Protein AF-A0A0F2QBC0-F1 (afdb_monomer_lite)

Structure (mmCIF, N/CA/C/O backbone):
data_AF-A0A0F2QBC0-F1
#
_entry.id   AF-A0A0F2QBC0-F1
#
loop_
_atom_site.group_PDB
_atom_site.id
_atom_site.type_symbol
_atom_site.label_atom_id
_atom_site.label_alt_id
_atom_site.label_comp_id
_atom_site.label_asym_id
_atom_site.label_entity_id
_atom_site.label_seq_id
_atom_site.pdbx_PDB_ins_code
_atom_site.Cartn_x
_atom_site.Cartn_y
_atom_site.Cartn_z
_atom_site.occupancy
_atom_site.B_iso_or_equiv
_atom_site.auth_seq_id
_atom_site.auth_comp_id
_atom_site.auth_asym_id
_atom_site.auth_atom_id
_atom_site.pdbx_PDB_model_num
ATOM 1 N N . MET A 1 1 ? 1.647 -8.619 -31.539 1.00 71.00 1 MET A N 1
ATOM 2 C CA . MET A 1 1 ? 1.759 -9.146 -30.164 1.00 71.00 1 MET A CA 1
ATOM 3 C C . MET A 1 1 ? 3.068 -8.619 -29.601 1.00 71.00 1 MET A C 1
ATOM 5 O O . MET A 1 1 ? 4.077 -8.776 -30.279 1.00 71.00 1 MET A O 1
ATOM 9 N N . LEU A 1 2 ? 3.045 -7.899 -28.476 1.00 87.12 2 LEU A N 1
ATOM 10 C CA . LEU A 1 2 ? 4.274 -7.426 -27.828 1.00 87.12 2 LEU A CA 1
ATOM 11 C C . LEU A 1 2 ? 4.882 -8.582 -27.025 1.00 87.12 2 LEU A C 1
ATOM 13 O O . LEU A 1 2 ? 4.145 -9.370 -26.436 1.00 87.12 2 LEU A O 1
ATOM 17 N N . ALA A 1 3 ? 6.208 -8.719 -27.043 1.00 90.19 3 ALA A N 1
ATOM 18 C CA . ALA A 1 3 ? 6.901 -9.739 -26.259 1.00 90.19 3 ALA A CA 1
ATOM 19 C C . ALA A 1 3 ? 7.017 -9.291 -24.795 1.00 90.19 3 ALA A C 1
ATOM 21 O O . ALA A 1 3 ? 7.266 -8.115 -24.544 1.00 90.19 3 ALA A O 1
ATOM 22 N N . ALA A 1 4 ? 6.858 -10.215 -23.845 1.00 93.25 4 ALA A N 1
ATOM 23 C CA . ALA A 1 4 ? 7.108 -9.942 -22.433 1.00 93.25 4 ALA A CA 1
ATOM 24 C C . ALA A 1 4 ? 8.596 -10.148 -22.128 1.00 93.25 4 ALA A C 1
ATOM 26 O O . ALA A 1 4 ? 9.112 -11.259 -22.259 1.00 93.25 4 ALA A O 1
ATOM 27 N N . SER A 1 5 ? 9.286 -9.091 -21.708 1.00 95.50 5 SER A N 1
ATOM 28 C CA . SER A 1 5 ? 10.633 -9.210 -21.150 1.00 95.50 5 SER A CA 1
ATOM 29 C C . SER A 1 5 ? 10.622 -9.891 -19.777 1.00 95.50 5 SER A C 1
ATOM 31 O O . SER A 1 5 ? 9.568 -10.055 -19.157 1.00 95.50 5 SER A O 1
ATOM 33 N N . GLN A 1 6 ? 11.798 -10.256 -19.255 1.00 94.06 6 GLN A N 1
ATOM 34 C CA . GLN A 1 6 ? 11.916 -10.869 -17.928 1.00 94.06 6 GLN A CA 1
ATOM 35 C C . GLN A 1 6 ? 11.280 -9.995 -16.838 1.00 94.06 6 GLN A C 1
ATOM 37 O O . GLN A 1 6 ? 10.548 -10.507 -15.989 1.00 94.06 6 GLN A O 1
ATOM 42 N N . THR A 1 7 ? 11.505 -8.679 -16.882 1.00 95.38 7 THR A N 1
ATOM 43 C CA . THR A 1 7 ? 10.911 -7.745 -15.919 1.00 95.38 7 THR A CA 1
ATOM 44 C C . THR A 1 7 ? 9.384 -7.734 -15.994 1.00 95.38 7 THR A C 1
ATOM 46 O O . THR A 1 7 ? 8.734 -7.744 -14.945 1.00 95.38 7 THR A O 1
ATOM 49 N N . ILE A 1 8 ? 8.815 -7.783 -17.205 1.00 96.25 8 ILE A N 1
ATOM 50 C CA . ILE A 1 8 ? 7.362 -7.838 -17.430 1.00 96.25 8 ILE A CA 1
ATOM 51 C C . ILE A 1 8 ? 6.768 -9.155 -16.927 1.00 96.25 8 ILE A C 1
ATOM 53 O O . ILE A 1 8 ? 5.766 -9.135 -16.217 1.00 96.25 8 ILE A O 1
ATOM 57 N N . VAL A 1 9 ? 7.401 -10.295 -17.224 1.00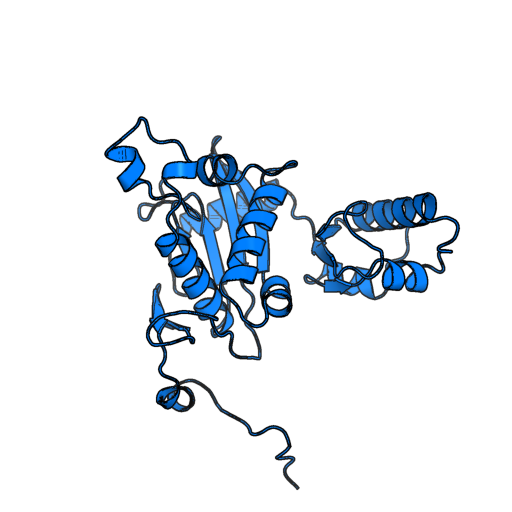 94.94 9 VAL A N 1
ATOM 58 C CA . VAL A 1 9 ? 6.931 -11.615 -16.765 1.00 94.94 9 VAL A CA 1
ATOM 59 C C . VAL A 1 9 ? 6.814 -11.661 -15.240 1.00 94.94 9 VAL A C 1
ATOM 61 O O . VAL A 1 9 ? 5.816 -12.148 -14.711 1.00 94.94 9 VAL A O 1
ATOM 64 N N . VAL A 1 10 ? 7.798 -11.113 -14.519 1.00 92.06 10 VAL A N 1
ATOM 65 C CA . VAL A 1 10 ? 7.729 -11.040 -13.052 1.00 92.06 10 VAL A CA 1
ATOM 66 C C . VAL A 1 10 ? 6.594 -10.108 -12.610 1.00 92.06 10 VAL A C 1
ATOM 68 O O . VAL A 1 10 ? 5.794 -10.512 -11.765 1.00 92.06 10 VAL A O 1
ATOM 71 N N . ALA A 1 11 ? 6.483 -8.917 -13.211 1.00 91.75 11 ALA A N 1
ATOM 72 C CA . ALA A 1 11 ? 5.490 -7.896 -12.859 1.00 91.75 11 ALA A CA 1
ATOM 73 C C . ALA A 1 11 ? 4.026 -8.356 -13.014 1.00 91.75 11 ALA A C 1
ATOM 75 O O . ALA A 1 11 ? 3.160 -7.930 -12.251 1.00 91.75 11 ALA A O 1
ATOM 76 N N . ILE A 1 12 ? 3.751 -9.265 -13.957 1.00 90.25 12 ILE A N 1
ATOM 77 C CA . ILE A 1 12 ? 2.417 -9.864 -14.159 1.00 90.25 12 ILE A CA 1
ATOM 78 C C . ILE A 1 12 ? 1.978 -10.704 -12.949 1.00 90.25 12 ILE A C 1
ATOM 80 O O . ILE A 1 12 ? 0.783 -10.832 -12.674 1.00 90.25 12 ILE A O 1
ATOM 84 N N . THR A 1 13 ? 2.930 -11.292 -12.222 1.00 83.06 13 THR A N 1
ATOM 85 C CA . THR A 1 13 ? 2.639 -12.200 -11.098 1.00 83.06 13 THR A CA 1
ATOM 86 C C . THR A 1 13 ? 2.758 -11.535 -9.735 1.00 83.06 13 THR A C 1
ATOM 88 O O . THR A 1 13 ? 2.071 -11.934 -8.799 1.00 83.06 13 THR A O 1
ATOM 91 N N . ARG A 1 14 ? 3.626 -10.530 -9.606 1.00 79.19 14 ARG A N 1
ATOM 92 C CA . ARG A 1 14 ? 3.855 -9.790 -8.364 1.00 79.19 14 ARG A CA 1
ATOM 93 C C . ARG A 1 14 ? 4.493 -8.437 -8.659 1.00 79.19 14 ARG A C 1
ATOM 95 O O . ARG A 1 14 ? 5.184 -8.327 -9.671 1.00 79.19 14 ARG A O 1
ATOM 102 N N . PRO A 1 15 ? 4.364 -7.444 -7.764 1.00 85.06 15 PRO A N 1
ATOM 103 C CA . PRO A 1 15 ? 5.079 -6.187 -7.913 1.00 85.06 15 PRO A CA 1
ATOM 104 C C . PRO A 1 15 ? 6.585 -6.410 -8.115 1.00 85.06 15 PRO A C 1
ATOM 106 O O . PRO A 1 15 ? 7.225 -7.155 -7.366 1.00 85.06 15 PRO A O 1
ATOM 109 N N . ASN A 1 16 ? 7.163 -5.768 -9.126 1.00 88.44 16 ASN A N 1
ATOM 110 C CA . ASN A 1 16 ? 8.579 -5.887 -9.457 1.00 88.44 16 ASN A CA 1
ATOM 111 C C . ASN A 1 16 ? 9.221 -4.509 -9.577 1.00 88.44 16 ASN A C 1
ATOM 113 O O . ASN A 1 16 ? 8.649 -3.613 -10.183 1.00 88.44 16 ASN A O 1
ATOM 117 N N . VAL A 1 17 ? 10.421 -4.339 -9.024 1.00 88.12 17 VAL A N 1
ATOM 118 C CA . VAL A 1 17 ? 11.133 -3.059 -9.109 1.00 88.12 17 VAL A CA 1
ATOM 119 C C . VAL A 1 17 ? 12.164 -3.102 -10.219 1.00 88.12 17 VAL A C 1
ATOM 121 O O . VAL A 1 17 ? 12.987 -4.013 -10.245 1.00 88.12 17 VAL A O 1
ATOM 124 N N . CYS A 1 18 ? 12.167 -2.079 -11.062 1.00 93.06 18 CYS A N 1
ATOM 125 C CA . CYS A 1 18 ? 13.102 -1.911 -12.168 1.00 93.06 18 CYS A CA 1
ATOM 126 C C . CYS A 1 18 ? 13.468 -0.432 -12.367 1.00 93.06 18 CYS A C 1
ATOM 128 O O . CYS A 1 18 ? 13.025 0.443 -11.619 1.00 93.06 18 CYS A O 1
ATOM 130 N N . THR A 1 19 ? 14.275 -0.158 -13.390 1.00 95.31 19 THR A N 1
ATOM 131 C CA . THR A 1 19 ? 14.539 1.190 -13.918 1.00 95.31 19 THR A CA 1
ATOM 132 C C . THR A 1 19 ? 14.128 1.255 -15.392 1.00 95.31 19 THR A C 1
ATOM 134 O O . THR A 1 19 ? 13.949 0.215 -16.037 1.00 95.31 19 THR A O 1
ATOM 137 N N . LEU A 1 20 ? 13.974 2.458 -15.956 1.00 95.19 20 LEU A N 1
ATOM 138 C CA . LEU A 1 20 ? 13.706 2.587 -17.396 1.00 95.19 20 LEU A CA 1
ATOM 139 C C . LEU A 1 20 ? 14.909 2.130 -18.217 1.00 95.19 20 LEU A C 1
ATOM 141 O O . LEU A 1 20 ? 14.721 1.487 -19.243 1.00 95.19 20 LEU A O 1
ATOM 145 N N . THR A 1 21 ? 16.133 2.376 -17.742 1.00 95.69 21 THR A N 1
ATOM 146 C CA . THR A 1 21 ? 17.354 1.881 -18.392 1.00 95.69 21 THR A CA 1
ATOM 147 C C . THR A 1 21 ? 17.366 0.359 -18.504 1.00 95.69 21 THR A C 1
ATOM 149 O O . THR A 1 21 ? 17.693 -0.168 -19.567 1.00 95.69 21 THR A O 1
ATOM 152 N N . GLN A 1 22 ? 16.953 -0.352 -17.450 1.00 96.25 22 GLN A N 1
ATOM 153 C CA . GLN A 1 22 ? 16.830 -1.808 -17.490 1.00 96.25 22 GLN A CA 1
ATOM 154 C C . GLN A 1 22 ? 15.801 -2.254 -18.539 1.00 96.25 22 GLN A C 1
ATOM 156 O O . GLN A 1 22 ? 16.107 -3.105 -19.372 1.00 96.25 22 GLN A O 1
ATOM 161 N N . LEU A 1 23 ? 14.603 -1.660 -18.537 1.00 96.31 23 LEU A N 1
ATOM 162 C CA . LEU A 1 23 ? 13.568 -1.986 -19.522 1.00 96.31 23 LEU A CA 1
ATOM 163 C C . LEU A 1 23 ? 14.034 -1.680 -20.951 1.00 96.31 23 LEU A C 1
ATOM 165 O O . LEU A 1 23 ? 13.834 -2.487 -21.854 1.00 96.31 23 LEU A O 1
ATOM 169 N N . PHE A 1 24 ? 14.702 -0.549 -21.170 1.00 96.19 24 PHE A N 1
ATOM 170 C CA . PHE A 1 24 ? 15.244 -0.198 -22.480 1.00 96.19 24 PHE A CA 1
ATOM 171 C C . PHE A 1 24 ? 16.273 -1.219 -22.956 1.00 96.19 24 PHE A C 1
ATOM 173 O O . PHE A 1 24 ? 16.214 -1.626 -24.113 1.00 96.19 24 PHE A O 1
ATOM 180 N N . ALA A 1 25 ? 17.161 -1.687 -22.076 1.00 95.56 25 ALA A N 1
ATOM 181 C CA . ALA A 1 25 ? 18.121 -2.733 -22.410 1.00 95.56 25 ALA A CA 1
ATOM 182 C C . ALA A 1 25 ? 17.428 -4.058 -22.778 1.00 95.56 25 ALA A C 1
ATOM 184 O O . ALA A 1 25 ? 17.767 -4.660 -23.795 1.00 95.56 25 ALA A O 1
ATOM 185 N N . GLU A 1 26 ? 16.421 -4.479 -22.006 1.00 96.31 26 GLU A N 1
ATOM 186 C CA . GLU A 1 26 ? 15.657 -5.711 -22.260 1.00 96.31 26 GLU A CA 1
ATOM 187 C C . GLU A 1 26 ? 14.907 -5.692 -23.605 1.00 96.31 26 GLU A C 1
ATOM 189 O O . GLU A 1 26 ? 14.730 -6.741 -24.223 1.00 96.31 26 GLU A O 1
ATOM 194 N N . TYR A 1 27 ? 14.498 -4.510 -24.076 1.00 95.69 27 TYR A N 1
ATOM 195 C CA . TYR A 1 27 ? 13.826 -4.316 -25.367 1.00 95.69 27 TYR A CA 1
ATOM 196 C C . TYR A 1 27 ? 14.744 -3.794 -26.484 1.00 95.69 27 TYR A C 1
ATOM 198 O O . TYR A 1 27 ? 14.247 -3.462 -27.561 1.00 95.69 27 TYR A O 1
ATOM 206 N N . ALA A 1 28 ? 16.059 -3.715 -26.253 1.00 94.56 28 ALA A N 1
ATOM 207 C CA . ALA A 1 28 ? 17.040 -3.159 -27.191 1.00 94.56 28 ALA A CA 1
ATOM 208 C C . ALA A 1 28 ? 16.674 -1.749 -27.718 1.00 94.56 28 ALA A C 1
ATOM 210 O O . ALA A 1 28 ? 16.846 -1.438 -28.897 1.00 94.56 28 ALA A O 1
ATOM 211 N N . LEU A 1 29 ? 16.149 -0.888 -26.840 1.00 92.88 29 LEU A N 1
ATOM 212 C CA . LEU A 1 29 ? 15.751 0.484 -27.155 1.00 92.88 29 LEU A CA 1
ATOM 213 C C . LEU A 1 29 ? 16.914 1.456 -26.952 1.00 92.88 29 LEU A C 1
ATOM 215 O O . LEU A 1 29 ? 17.589 1.454 -25.922 1.00 92.88 29 LEU A O 1
ATOM 219 N N . GLU A 1 30 ? 17.119 2.345 -27.919 1.00 85.50 30 GLU A N 1
ATOM 220 C CA . GLU A 1 30 ? 18.191 3.333 -27.857 1.00 85.50 30 GLU A CA 1
ATOM 221 C C . GLU A 1 30 ? 17.789 4.585 -27.063 1.00 85.50 30 GLU A C 1
ATOM 223 O O . GLU A 1 30 ? 16.816 5.268 -27.390 1.00 85.50 30 GLU A O 1
ATOM 228 N N . GLN A 1 31 ? 18.607 4.966 -26.077 1.00 78.19 31 GLN A N 1
ATOM 229 C CA . GLN A 1 31 ? 18.350 6.136 -25.221 1.00 78.19 31 GLN A CA 1
ATOM 230 C C . GLN A 1 31 ? 18.349 7.473 -25.981 1.00 78.19 31 GLN A C 1
ATOM 232 O O . GLN A 1 31 ? 17.716 8.431 -25.541 1.00 78.19 31 GLN A O 1
ATOM 237 N N . LYS A 1 32 ? 18.996 7.543 -27.155 1.00 81.44 32 LYS A N 1
ATOM 238 C CA . LYS A 1 32 ? 18.994 8.743 -28.013 1.00 81.44 32 LYS A CA 1
ATOM 239 C C . LYS A 1 32 ? 17.597 9.099 -28.545 1.00 81.44 32 LYS A C 1
ATOM 241 O O . LYS A 1 32 ? 17.365 10.233 -28.953 1.00 81.44 32 LYS A O 1
ATOM 246 N N . HIS A 1 33 ? 16.662 8.147 -28.516 1.00 88.94 33 HIS A N 1
ATOM 247 C CA . HIS A 1 33 ? 15.264 8.323 -28.904 1.00 88.94 33 HIS A CA 1
ATOM 248 C C . HIS A 1 33 ? 14.338 8.192 -27.693 1.00 88.94 33 HIS A C 1
ATOM 250 O O . HIS A 1 33 ? 13.366 7.437 -27.714 1.00 88.94 33 HIS A O 1
ATOM 256 N N . LEU A 1 34 ? 14.641 8.946 -26.634 1.00 91.00 34 LEU A N 1
ATOM 257 C CA . LEU A 1 34 ? 14.021 8.778 -25.323 1.00 91.00 34 LEU A CA 1
ATOM 258 C C . LEU A 1 34 ? 12.487 8.787 -25.348 1.00 91.00 34 LEU A C 1
ATOM 260 O O . LEU A 1 34 ? 11.859 7.903 -24.777 1.00 91.00 34 LEU A O 1
ATOM 264 N N . ILE A 1 35 ? 11.881 9.743 -26.055 1.00 92.06 35 ILE A N 1
ATOM 265 C CA . ILE A 1 35 ? 10.417 9.859 -26.146 1.00 92.06 35 ILE A CA 1
ATOM 266 C C . ILE A 1 35 ? 9.810 8.601 -26.785 1.00 92.06 35 ILE A C 1
ATOM 268 O O . ILE A 1 35 ? 8.828 8.059 -26.281 1.00 92.06 35 ILE A O 1
ATOM 272 N N . ALA A 1 36 ? 10.416 8.103 -27.866 1.00 93.75 36 ALA A N 1
ATOM 273 C CA . ALA A 1 36 ? 9.942 6.907 -28.556 1.00 93.75 36 ALA A CA 1
ATOM 274 C C . ALA A 1 36 ? 10.145 5.639 -27.711 1.00 93.75 36 ALA A C 1
ATOM 276 O O . ALA A 1 36 ? 9.268 4.776 -27.689 1.00 93.75 36 ALA A O 1
ATOM 277 N N . ALA A 1 37 ? 11.265 5.546 -26.986 1.00 94.50 37 ALA A N 1
ATOM 278 C CA . ALA A 1 37 ? 11.543 4.442 -26.073 1.00 94.50 37 ALA A CA 1
ATOM 279 C C . ALA A 1 37 ? 10.532 4.406 -24.915 1.00 94.50 37 ALA A C 1
ATOM 281 O O . ALA A 1 37 ? 9.905 3.374 -24.680 1.00 94.50 37 ALA A O 1
ATOM 282 N N . CYS A 1 38 ? 10.285 5.546 -24.259 1.00 95.25 38 CYS A N 1
ATOM 283 C CA . CYS A 1 38 ? 9.260 5.680 -23.222 1.00 95.25 38 CYS A CA 1
ATOM 284 C C . CYS A 1 38 ? 7.867 5.301 -23.743 1.00 95.25 38 CYS A C 1
ATOM 286 O O . CYS A 1 38 ? 7.174 4.507 -23.112 1.00 95.25 38 CYS A O 1
ATOM 288 N N . ALA A 1 39 ? 7.471 5.804 -24.917 1.00 94.75 39 ALA A N 1
ATOM 289 C CA . ALA A 1 39 ? 6.180 5.477 -25.523 1.00 94.75 39 ALA A CA 1
ATOM 290 C C . ALA A 1 39 ? 6.057 3.988 -25.893 1.00 94.75 39 ALA A C 1
ATOM 292 O O . ALA A 1 39 ? 4.971 3.412 -25.827 1.00 94.75 39 ALA A O 1
ATOM 293 N N . TYR A 1 40 ? 7.155 3.337 -26.287 1.00 95.88 40 TYR A N 1
ATOM 294 C CA . TYR A 1 40 ? 7.168 1.893 -26.506 1.00 95.88 40 TYR A CA 1
ATOM 295 C C . TYR A 1 40 ? 6.944 1.131 -25.198 1.00 95.88 40 TYR A C 1
ATOM 297 O O . TYR A 1 40 ? 6.065 0.272 -25.159 1.00 95.88 40 TYR A O 1
ATOM 305 N N . ILE A 1 41 ? 7.679 1.466 -24.131 1.00 96.69 41 ILE A N 1
ATOM 306 C CA . ILE A 1 41 ? 7.492 0.826 -22.822 1.00 96.69 41 ILE A CA 1
ATOM 307 C C . ILE A 1 41 ? 6.070 1.050 -22.310 1.00 96.69 41 ILE A C 1
ATOM 309 O O . ILE A 1 41 ? 5.449 0.088 -21.878 1.00 96.69 41 ILE A O 1
ATOM 313 N N . GLN A 1 42 ? 5.508 2.254 -22.443 1.00 96.00 42 GLN A N 1
ATOM 314 C CA . GLN A 1 42 ? 4.122 2.513 -22.047 1.00 96.00 42 GLN A CA 1
ATOM 315 C C . GLN A 1 42 ? 3.142 1.563 -22.752 1.00 96.00 42 GLN A C 1
ATOM 317 O O . GLN A 1 42 ? 2.336 0.915 -22.095 1.00 96.00 42 GLN A O 1
ATOM 322 N N . ARG A 1 43 ? 3.282 1.373 -24.073 1.00 96.25 43 ARG A N 1
ATOM 323 C CA . ARG A 1 43 ? 2.454 0.409 -24.823 1.00 96.25 43 ARG A CA 1
ATOM 324 C C . ARG A 1 43 ? 2.644 -1.036 -24.364 1.00 96.25 43 ARG A C 1
ATOM 326 O O . ARG A 1 43 ? 1.690 -1.804 -24.409 1.00 96.25 43 ARG A O 1
ATOM 333 N N . VAL A 1 44 ? 3.859 -1.422 -23.971 1.00 96.81 44 VAL A N 1
ATOM 334 C CA . VAL A 1 44 ? 4.123 -2.746 -23.387 1.00 96.81 44 VAL A CA 1
ATOM 335 C C . VAL A 1 44 ? 3.382 -2.892 -22.064 1.00 96.81 44 VAL A C 1
ATOM 337 O O . VAL A 1 44 ? 2.691 -3.887 -21.882 1.00 96.81 44 VAL A O 1
ATOM 340 N N . LEU A 1 45 ? 3.494 -1.911 -21.167 1.00 95.50 45 LEU A N 1
ATOM 341 C CA . LEU A 1 45 ? 2.807 -1.937 -19.878 1.00 95.50 45 LEU A CA 1
ATOM 342 C C . LEU A 1 45 ? 1.290 -2.035 -20.060 1.00 95.50 45 LEU A C 1
ATOM 344 O O . LEU A 1 45 ? 0.669 -2.915 -19.473 1.00 95.50 45 LEU A O 1
ATOM 348 N N . ASP A 1 46 ? 0.717 -1.224 -20.952 1.00 93.44 46 ASP A N 1
ATOM 349 C CA . ASP A 1 46 ? -0.716 -1.258 -21.249 1.00 93.44 46 ASP A CA 1
ATOM 350 C C . ASP A 1 46 ? -1.160 -2.595 -21.852 1.00 93.44 46 ASP A C 1
ATOM 352 O O . ASP A 1 46 ? -2.233 -3.090 -21.527 1.00 93.44 46 ASP A O 1
ATOM 356 N N . TYR A 1 47 ? -0.333 -3.214 -22.699 1.00 94.38 47 TYR A N 1
ATOM 357 C CA . TYR A 1 47 ? -0.638 -4.519 -23.292 1.00 94.38 47 TYR A CA 1
ATOM 358 C C . TYR A 1 47 ? -0.669 -5.661 -22.266 1.00 94.38 47 TYR A C 1
ATOM 360 O O . TYR A 1 47 ? -1.364 -6.652 -22.481 1.00 94.38 47 TYR A O 1
ATOM 368 N N . PHE A 1 48 ? 0.090 -5.538 -21.175 1.00 94.25 48 PHE A N 1
ATOM 369 C CA . PHE A 1 48 ? 0.176 -6.543 -20.112 1.00 94.25 48 PHE A CA 1
ATOM 370 C C . PHE A 1 48 ? -0.597 -6.157 -18.843 1.00 94.25 48 PHE A C 1
ATOM 372 O O . PHE A 1 48 ? -0.412 -6.807 -17.813 1.00 94.25 48 PHE A O 1
ATOM 379 N N . ASP A 1 49 ? -1.448 -5.127 -18.913 1.00 93.06 49 ASP A N 1
ATOM 380 C CA . ASP A 1 49 ? -2.199 -4.586 -17.776 1.00 93.06 49 ASP A CA 1
ATOM 381 C C . ASP A 1 49 ? -1.287 -4.289 -16.577 1.00 93.06 49 ASP A C 1
ATOM 383 O O . ASP A 1 49 ? -1.527 -4.745 -15.460 1.00 93.06 49 ASP A O 1
ATOM 387 N N . LEU A 1 50 ? -0.192 -3.568 -16.813 1.00 92.94 50 LEU A N 1
ATOM 388 C CA . LEU A 1 50 ? 0.751 -3.160 -15.777 1.00 92.94 50 LEU A CA 1
ATOM 389 C C . LEU A 1 50 ? 0.707 -1.648 -15.568 1.00 92.94 50 LEU A C 1
ATOM 391 O O . LEU A 1 50 ? 0.735 -0.871 -16.520 1.00 92.94 50 LEU A O 1
ATOM 395 N N . ASP A 1 51 ? 0.737 -1.245 -14.306 1.00 90.38 51 ASP A N 1
ATOM 396 C CA . ASP A 1 51 ? 0.998 0.125 -13.888 1.00 90.38 51 ASP A CA 1
ATOM 397 C C . ASP A 1 51 ? 2.462 0.271 -13.474 1.00 90.38 51 ASP A C 1
ATOM 399 O O . ASP A 1 51 ? 3.115 -0.695 -13.069 1.00 90.38 51 ASP A O 1
ATOM 403 N N . CYS A 1 52 ? 2.982 1.492 -13.579 1.00 88.69 52 CYS A N 1
ATOM 404 C CA . CYS A 1 52 ? 4.349 1.845 -13.223 1.00 88.69 52 CYS A CA 1
ATOM 405 C C . CYS A 1 52 ? 4.328 3.014 -12.241 1.00 88.69 52 CYS A C 1
ATOM 407 O O . CYS A 1 52 ? 3.833 4.081 -12.587 1.00 88.69 52 CYS A O 1
ATOM 409 N N . ASP A 1 53 ? 4.904 2.832 -11.052 1.00 83.69 53 ASP A N 1
ATOM 410 C CA . ASP A 1 53 ? 5.054 3.892 -10.048 1.00 83.69 53 ASP A CA 1
ATOM 411 C C . ASP A 1 53 ? 6.541 4.169 -9.737 1.00 83.69 53 ASP A C 1
ATOM 413 O O . ASP A 1 53 ? 7.236 3.254 -9.294 1.00 83.69 53 ASP A O 1
ATOM 417 N N . PRO A 1 54 ? 7.057 5.402 -9.901 1.00 80.62 54 PRO A N 1
ATOM 418 C CA . PRO A 1 54 ? 6.369 6.544 -10.504 1.00 80.62 54 PRO A CA 1
ATOM 419 C C . PRO A 1 54 ? 6.038 6.309 -11.994 1.00 80.62 54 PRO A C 1
ATOM 421 O O . PRO A 1 54 ? 6.733 5.517 -12.651 1.00 80.62 54 PRO A O 1
ATOM 424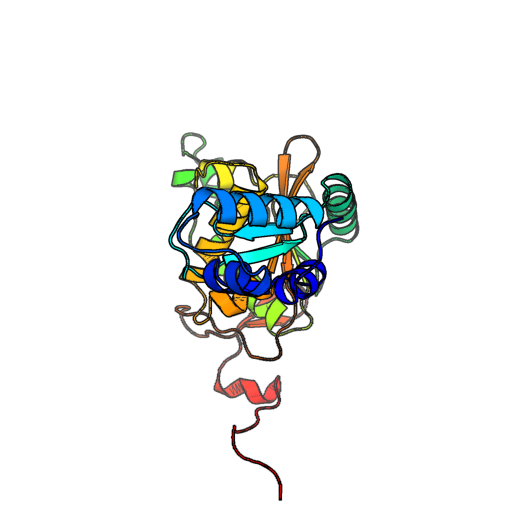 N N . PRO A 1 55 ? 5.018 6.998 -12.547 1.00 86.69 55 PRO A N 1
ATOM 425 C CA . PRO A 1 55 ? 4.624 6.884 -13.951 1.00 86.69 55 PRO A CA 1
ATOM 426 C C . PRO A 1 55 ? 5.747 7.224 -14.926 1.00 86.69 55 PRO A C 1
ATOM 428 O O . PRO A 1 55 ? 6.635 8.034 -14.636 1.00 86.69 55 PRO A O 1
ATOM 431 N N . ILE A 1 56 ? 5.698 6.633 -16.122 1.00 89.12 56 ILE A N 1
ATOM 432 C CA . ILE A 1 56 ? 6.623 6.990 -17.200 1.00 89.12 56 ILE A CA 1
ATOM 433 C C . ILE A 1 56 ? 6.425 8.470 -17.542 1.00 89.12 56 ILE A C 1
ATOM 435 O O . ILE A 1 56 ? 5.326 8.894 -17.884 1.00 89.12 56 ILE A O 1
ATOM 439 N N . GLY A 1 57 ? 7.505 9.249 -17.462 1.00 85.56 57 GLY A N 1
ATOM 440 C CA . GLY A 1 57 ? 7.483 10.699 -17.675 1.00 85.56 57 GLY A CA 1
ATOM 441 C C . GLY A 1 57 ? 7.693 11.523 -16.404 1.00 85.56 57 GLY A C 1
ATOM 442 O O . GLY A 1 57 ? 8.008 12.703 -16.518 1.00 85.56 57 GLY A O 1
ATOM 443 N N . ASP A 1 58 ? 7.599 10.906 -15.225 1.00 84.12 58 ASP A N 1
ATOM 444 C CA . ASP A 1 58 ? 8.031 11.508 -13.961 1.00 84.12 58 ASP A CA 1
ATOM 445 C C . ASP A 1 58 ? 9.364 10.900 -13.505 1.00 84.12 58 ASP A C 1
ATOM 447 O O . ASP A 1 58 ? 9.536 9.681 -13.571 1.00 84.12 58 ASP A O 1
ATOM 451 N N . GLY A 1 59 ? 10.308 11.729 -13.061 1.00 86.44 59 GLY A N 1
ATOM 452 C CA . GLY A 1 59 ? 11.656 11.315 -12.655 1.00 86.44 59 GLY A CA 1
ATOM 453 C C . GLY A 1 59 ? 12.627 10.967 -13.799 1.00 86.44 59 GLY A C 1
ATOM 454 O O . GLY A 1 59 ? 12.354 11.149 -14.986 1.00 86.44 59 GLY A O 1
ATOM 455 N N . GLY A 1 60 ? 13.808 10.476 -13.425 1.00 90.88 60 GLY A N 1
ATOM 456 C CA . GLY A 1 60 ? 14.891 10.044 -14.307 1.00 90.88 60 GLY A CA 1
ATOM 457 C C . GLY A 1 60 ? 14.798 8.583 -14.772 1.00 90.88 60 GLY A C 1
ATOM 458 O O . GLY A 1 60 ? 13.876 7.834 -14.434 1.00 90.88 60 GLY A O 1
ATOM 459 N N . LEU A 1 61 ? 15.787 8.162 -15.571 1.00 92.50 61 LEU A N 1
ATOM 460 C CA . LEU A 1 61 ? 15.847 6.805 -16.141 1.00 92.50 61 LEU A CA 1
ATOM 461 C C . LEU A 1 61 ? 16.287 5.739 -15.142 1.00 92.50 61 LEU A C 1
ATOM 463 O O . LEU A 1 61 ? 15.830 4.602 -15.234 1.00 92.50 61 LEU A O 1
ATOM 467 N N . GLU A 1 62 ? 17.149 6.122 -14.203 1.00 93.38 62 GLU A N 1
ATOM 468 C CA . GLU A 1 62 ? 17.664 5.257 -13.136 1.00 93.38 62 GLU A CA 1
ATOM 469 C C . GLU A 1 62 ? 16.773 5.259 -11.890 1.00 93.38 62 GLU A C 1
ATOM 471 O O . GLU A 1 62 ? 17.021 4.509 -10.944 1.00 93.38 62 GLU A O 1
ATOM 476 N N . ASP A 1 63 ? 15.727 6.088 -11.881 1.00 86.94 63 ASP A N 1
ATOM 477 C CA . ASP A 1 63 ? 14.797 6.130 -10.765 1.00 86.94 63 ASP A CA 1
ATOM 478 C C . ASP A 1 63 ? 14.100 4.780 -10.630 1.00 86.94 63 ASP A C 1
ATOM 480 O O . ASP A 1 63 ? 13.652 4.160 -11.602 1.00 86.94 63 ASP A O 1
ATOM 484 N N . ARG A 1 64 ? 14.029 4.316 -9.383 1.00 86.69 64 ARG A N 1
ATOM 485 C CA . ARG A 1 64 ? 13.422 3.032 -9.052 1.00 86.69 64 ARG A CA 1
ATOM 486 C C . ARG A 1 64 ? 11.922 3.129 -9.280 1.00 86.69 64 ARG A C 1
ATOM 488 O O . ARG A 1 64 ? 11.258 3.953 -8.655 1.00 86.69 64 ARG A O 1
ATOM 495 N N . ARG A 1 65 ? 11.405 2.238 -10.120 1.00 88.88 65 ARG A N 1
ATOM 496 C CA . ARG A 1 65 ? 9.986 2.116 -10.445 1.00 88.88 65 ARG A CA 1
ATOM 497 C C . ARG A 1 65 ? 9.467 0.756 -10.037 1.00 88.88 65 ARG A C 1
ATOM 499 O O . ARG A 1 65 ? 10.189 -0.228 -10.155 1.00 88.88 65 ARG A O 1
ATOM 506 N N . VAL A 1 66 ? 8.239 0.701 -9.553 1.00 88.00 66 VAL A N 1
ATOM 507 C CA . VAL A 1 66 ? 7.519 -0.525 -9.227 1.00 88.00 66 VAL A CA 1
ATOM 508 C C . VAL A 1 66 ? 6.520 -0.763 -10.347 1.00 88.00 66 VAL A C 1
ATOM 510 O O . VAL A 1 66 ? 5.617 0.043 -10.552 1.00 88.00 66 VAL A O 1
ATOM 513 N N . LEU A 1 67 ? 6.687 -1.866 -11.067 1.00 91.69 67 LEU A N 1
ATOM 514 C CA . LEU A 1 67 ? 5.671 -2.383 -11.967 1.00 91.69 67 LEU A CA 1
ATOM 515 C C . LEU A 1 67 ? 4.738 -3.294 -11.184 1.00 91.69 67 LEU A C 1
ATOM 517 O O . LEU A 1 67 ? 5.209 -4.220 -10.520 1.00 91.69 67 LEU A O 1
ATOM 521 N N . LYS A 1 68 ? 3.434 -3.059 -11.273 1.00 89.06 68 LYS A N 1
ATOM 522 C CA . LYS A 1 68 ? 2.414 -3.906 -10.646 1.00 89.06 68 LYS A CA 1
ATOM 523 C C . LYS A 1 68 ? 1.280 -4.170 -11.619 1.00 89.06 68 LYS A C 1
ATOM 525 O O . LYS A 1 68 ? 1.001 -3.347 -12.481 1.00 89.06 68 LYS A O 1
ATOM 530 N N . ARG A 1 69 ? 0.620 -5.314 -11.475 1.00 89.56 69 ARG A N 1
ATOM 531 C CA . ARG A 1 69 ? -0.563 -5.624 -12.272 1.00 89.56 69 ARG A CA 1
ATOM 532 C C . ARG A 1 69 ? -1.714 -4.695 -11.900 1.00 89.56 69 ARG A C 1
ATOM 534 O O . ARG A 1 69 ? -2.071 -4.608 -10.727 1.00 89.56 69 ARG A O 1
ATOM 541 N N . ARG A 1 70 ? -2.282 -4.049 -12.912 1.00 88.44 70 ARG A N 1
ATOM 542 C CA . ARG A 1 70 ? -3.504 -3.259 -12.841 1.00 88.44 70 ARG A CA 1
ATOM 543 C C . ARG A 1 70 ? -4.670 -4.197 -12.556 1.00 88.44 70 ARG A C 1
ATOM 545 O O . ARG A 1 7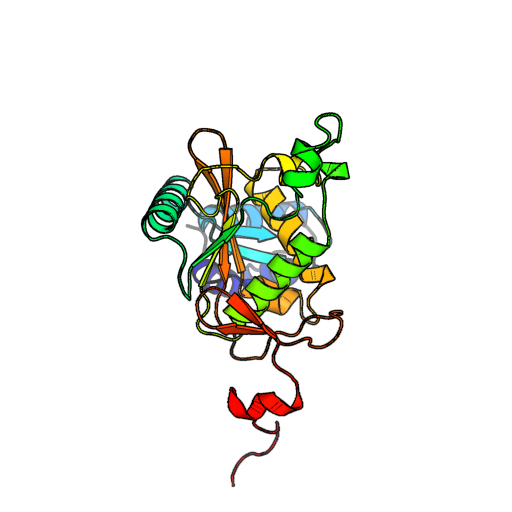0 ? -4.898 -5.160 -13.292 1.00 88.44 70 ARG A O 1
ATOM 552 N N . SER A 1 71 ? -5.405 -3.931 -11.485 1.00 86.75 71 SER A N 1
ATOM 553 C CA . SER A 1 71 ? -6.613 -4.689 -11.160 1.00 86.75 71 SER A CA 1
ATOM 554 C C . SER A 1 71 ? -7.815 -4.124 -11.915 1.00 86.75 71 SER A C 1
ATOM 556 O O . SER A 1 71 ? -7.964 -2.905 -12.042 1.00 86.75 71 SER A O 1
ATOM 558 N N . ARG A 1 72 ? -8.704 -4.996 -12.405 1.00 88.44 72 ARG A N 1
ATOM 559 C CA . ARG A 1 72 ? -9.961 -4.549 -13.021 1.00 88.44 72 ARG A CA 1
ATOM 560 C C . ARG A 1 72 ? -10.936 -4.110 -11.928 1.00 88.44 72 ARG A C 1
ATOM 562 O O . ARG A 1 72 ? -11.048 -4.768 -10.898 1.00 88.44 72 ARG A O 1
ATOM 569 N N . GLN A 1 73 ? -11.645 -3.003 -12.141 1.00 90.81 73 GLN A N 1
ATOM 570 C CA . GLN A 1 73 ? -12.510 -2.406 -11.113 1.00 90.81 73 GLN A CA 1
ATOM 571 C C . GLN A 1 73 ? -13.621 -3.354 -10.626 1.00 90.81 73 GLN A C 1
ATOM 573 O O . GLN A 1 73 ? -13.912 -3.378 -9.435 1.00 90.81 73 GLN A O 1
ATOM 578 N N . ASP A 1 74 ? -14.177 -4.196 -11.501 1.00 91.88 74 ASP A N 1
ATOM 579 C CA . ASP A 1 74 ? -15.172 -5.219 -11.149 1.00 91.88 74 ASP A CA 1
ATOM 580 C C . ASP A 1 74 ? -14.607 -6.310 -10.220 1.00 91.88 74 ASP A C 1
ATOM 582 O O . ASP A 1 74 ? -15.294 -6.785 -9.310 1.00 91.88 74 ASP A O 1
ATOM 586 N N . GLU A 1 75 ? -13.338 -6.686 -10.406 1.00 92.62 75 GLU A N 1
ATOM 587 C CA . GLU A 1 75 ? -12.643 -7.635 -9.529 1.00 92.62 75 GLU A CA 1
ATOM 588 C C . GLU A 1 75 ? -12.379 -7.025 -8.150 1.00 92.62 75 GLU A C 1
ATOM 590 O O . GLU A 1 75 ? -12.606 -7.683 -7.130 1.00 92.62 75 GLU A O 1
ATOM 595 N N . VAL A 1 76 ? -11.937 -5.762 -8.110 1.00 94.56 76 VAL A N 1
ATOM 596 C CA . VAL A 1 76 ? -11.695 -5.041 -6.851 1.00 94.56 76 VAL A CA 1
ATOM 597 C C . VAL A 1 76 ? -13.008 -4.838 -6.094 1.00 94.56 76 VAL A C 1
ATOM 599 O O . VAL A 1 76 ? -13.045 -5.081 -4.890 1.00 94.56 76 VAL A O 1
ATOM 602 N N . GLU A 1 77 ? -14.102 -4.485 -6.780 1.00 96.56 77 GLU A N 1
ATOM 603 C CA . GLU A 1 77 ? -15.430 -4.357 -6.167 1.00 96.56 77 GLU A CA 1
ATOM 604 C C . GLU A 1 77 ? -15.896 -5.684 -5.560 1.00 96.56 77 GLU A C 1
ATOM 606 O O . GLU A 1 77 ? -16.264 -5.746 -4.384 1.00 96.56 77 GLU A O 1
ATOM 611 N N . THR A 1 78 ? -15.836 -6.764 -6.345 1.00 96.88 78 THR A N 1
ATOM 612 C CA . THR A 1 78 ? -16.229 -8.109 -5.900 1.00 96.88 78 THR A CA 1
ATOM 613 C C . THR A 1 78 ? -15.438 -8.518 -4.661 1.00 96.88 78 THR A C 1
ATOM 615 O O . THR A 1 78 ? -16.001 -9.031 -3.689 1.00 96.88 78 THR A O 1
ATOM 618 N N . ARG A 1 79 ? -14.131 -8.240 -4.659 1.00 96.12 79 ARG A N 1
ATOM 619 C CA . ARG A 1 79 ? -13.259 -8.507 -3.518 1.00 96.12 79 ARG A CA 1
ATOM 620 C C . ARG A 1 79 ? -13.613 -7.655 -2.303 1.00 96.12 79 ARG A C 1
ATOM 622 O O . ARG A 1 79 ? -13.698 -8.203 -1.208 1.00 96.12 79 ARG A O 1
ATOM 629 N N . ALA A 1 80 ? -13.827 -6.352 -2.471 1.00 97.25 80 ALA A N 1
ATOM 630 C CA . ALA A 1 80 ? -14.209 -5.459 -1.379 1.00 97.25 80 ALA A CA 1
ATOM 631 C C . ALA A 1 80 ? -15.510 -5.928 -0.710 1.00 97.25 80 ALA A C 1
ATOM 633 O O . ALA A 1 80 ? -15.549 -6.079 0.510 1.00 97.25 80 ALA A O 1
ATOM 634 N N . ARG A 1 81 ? -16.536 -6.282 -1.498 1.00 97.50 81 ARG A N 1
ATOM 635 C CA . ARG A 1 81 ? -17.793 -6.845 -0.974 1.00 97.50 81 ARG A CA 1
ATOM 636 C C . ARG A 1 81 ? -17.571 -8.151 -0.207 1.00 97.50 81 ARG A C 1
ATOM 638 O O . ARG A 1 81 ? -18.144 -8.334 0.865 1.00 97.50 81 ARG A O 1
ATOM 645 N N . ALA A 1 82 ? -16.724 -9.042 -0.723 1.00 97.31 82 ALA A N 1
ATOM 646 C CA . ALA A 1 82 ? -16.395 -10.297 -0.049 1.00 97.31 82 ALA A CA 1
ATOM 647 C C . ALA A 1 82 ? -15.670 -10.070 1.291 1.00 97.31 82 ALA A C 1
ATOM 649 O O . ALA A 1 82 ? -15.991 -10.736 2.275 1.00 97.31 82 ALA A O 1
ATOM 650 N N . LEU A 1 83 ? -14.736 -9.113 1.347 1.00 97.06 83 LEU A N 1
ATOM 651 C CA . LEU A 1 83 ? -14.048 -8.728 2.583 1.00 97.06 83 LEU A CA 1
ATOM 652 C C . LEU A 1 83 ? -15.042 -8.184 3.615 1.00 97.06 83 LEU A C 1
ATOM 654 O O . LEU A 1 83 ? -15.061 -8.679 4.738 1.00 97.06 83 LEU A O 1
ATOM 658 N N . ILE A 1 84 ? -15.910 -7.243 3.222 1.00 97.19 84 ILE A N 1
ATOM 659 C CA . ILE A 1 84 ? -16.953 -6.662 4.090 1.00 97.19 84 ILE A CA 1
ATOM 660 C C . ILE A 1 84 ? -17.862 -7.756 4.664 1.00 97.19 84 ILE A C 1
ATOM 662 O O . ILE A 1 84 ? -18.136 -7.779 5.865 1.00 97.19 84 ILE A O 1
ATOM 666 N N . ALA A 1 85 ? -18.299 -8.702 3.828 1.00 96.38 85 ALA A N 1
ATOM 667 C CA . ALA A 1 85 ? -19.138 -9.815 4.264 1.00 96.38 85 ALA A CA 1
ATOM 668 C C . ALA A 1 85 ? -18.422 -10.732 5.272 1.00 96.38 85 ALA A C 1
ATOM 670 O O . ALA A 1 85 ? -19.028 -11.138 6.270 1.00 96.38 85 ALA A O 1
ATOM 671 N N . ALA A 1 86 ? -17.137 -11.026 5.040 1.00 95.50 86 ALA A N 1
ATOM 672 C CA . ALA A 1 86 ? -16.318 -11.845 5.933 1.00 95.50 86 ALA A CA 1
ATOM 673 C C . ALA A 1 86 ? -16.085 -11.171 7.298 1.00 95.50 86 ALA A C 1
ATOM 675 O O . ALA A 1 86 ? -16.154 -11.840 8.329 1.00 95.50 86 ALA A O 1
ATOM 676 N N . GLY A 1 87 ? -15.885 -9.851 7.308 1.00 94.94 87 GLY A N 1
ATOM 677 C CA . GLY A 1 87 ? -15.556 -9.081 8.505 1.00 94.94 87 GLY A CA 1
ATOM 678 C C . GLY A 1 87 ? -14.089 -9.206 8.928 1.00 94.94 87 GLY A C 1
ATOM 679 O O . GLY A 1 87 ? -13.288 -9.895 8.290 1.00 94.94 87 GLY A O 1
ATOM 680 N N . GLU A 1 88 ? -13.739 -8.526 10.020 1.00 94.19 88 GLU A N 1
ATOM 681 C CA . GLU A 1 88 ? -12.384 -8.562 10.568 1.00 94.19 88 GLU A CA 1
ATOM 682 C C . GLU A 1 88 ? -11.986 -9.964 11.040 1.00 94.19 88 GLU A C 1
ATOM 684 O O . GLU A 1 88 ? -12.781 -10.736 11.582 1.00 94.19 88 GLU A O 1
ATOM 689 N N . SER A 1 89 ? -10.718 -10.299 10.832 1.00 93.94 89 SER A N 1
ATOM 690 C CA . SER A 1 89 ? -10.136 -11.577 11.229 1.00 93.94 89 SER A CA 1
ATOM 691 C C . SER A 1 89 ? -8.628 -11.436 11.410 1.00 93.94 89 SER A C 1
ATOM 693 O O . SER A 1 89 ? -8.057 -10.367 11.219 1.00 93.94 89 SER A O 1
ATOM 695 N N . TYR A 1 90 ? -7.938 -12.536 11.708 1.00 93.62 90 TYR A N 1
ATOM 696 C CA . TYR A 1 90 ? -6.474 -12.538 11.767 1.00 93.62 90 TYR A CA 1
ATOM 697 C C . TYR A 1 90 ? -5.801 -12.024 10.476 1.00 93.62 90 TYR A C 1
ATOM 699 O O . TYR A 1 90 ? -4.691 -11.500 10.529 1.00 93.62 90 TYR A O 1
ATOM 707 N N . LYS A 1 91 ? -6.473 -12.157 9.321 1.00 95.31 91 LYS A N 1
ATOM 708 C CA . LYS A 1 91 ? -5.964 -11.739 8.004 1.00 95.31 91 LYS A CA 1
ATOM 709 C C . LYS A 1 91 ? -6.696 -10.537 7.406 1.00 95.31 91 LYS A C 1
ATOM 711 O O . LYS A 1 91 ? -6.338 -10.132 6.304 1.00 95.31 91 LYS A O 1
ATOM 716 N N . ILE A 1 92 ? -7.725 -10.007 8.066 1.00 95.69 92 ILE A N 1
ATOM 717 C CA . ILE A 1 92 ? -8.559 -8.919 7.537 1.00 95.69 92 ILE A CA 1
ATOM 718 C C . ILE A 1 92 ? -8.676 -7.834 8.601 1.00 95.69 92 ILE A C 1
ATOM 720 O O . ILE A 1 92 ? -9.178 -8.099 9.688 1.00 95.69 92 ILE A O 1
ATOM 724 N N . GLU A 1 93 ? -8.247 -6.628 8.254 1.00 96.50 93 GLU A N 1
ATOM 725 C CA . GLU A 1 93 ? -8.312 -5.440 9.102 1.00 96.50 93 GLU A CA 1
ATOM 726 C C . GLU A 1 93 ? -9.206 -4.386 8.464 1.00 96.50 93 GLU A C 1
ATOM 728 O O . GLU A 1 93 ? -8.995 -4.054 7.293 1.00 96.50 93 GLU A O 1
ATOM 733 N N . PHE A 1 94 ? -10.142 -3.813 9.218 1.00 96.75 94 PHE A N 1
ATOM 734 C CA . PHE A 1 94 ? -10.921 -2.669 8.761 1.00 96.75 94 PHE A CA 1
ATOM 735 C C . PHE A 1 94 ? -10.403 -1.370 9.370 1.00 96.75 94 PHE A C 1
ATOM 737 O O . PHE A 1 94 ? -9.922 -1.291 10.508 1.00 96.75 94 PHE A O 1
ATOM 744 N N . LYS A 1 95 ? -10.448 -0.319 8.555 1.00 96.19 95 LYS A N 1
ATOM 745 C CA . LYS A 1 95 ? -10.148 1.050 8.959 1.00 96.19 95 LYS A CA 1
ATOM 746 C C . LYS A 1 95 ? -11.123 1.981 8.258 1.00 96.19 95 LYS A C 1
ATOM 748 O O . LYS A 1 95 ? -11.276 1.932 7.041 1.00 96.19 95 LYS A O 1
ATOM 753 N N . SER A 1 96 ? -11.733 2.889 9.008 1.00 95.62 96 SER A N 1
ATOM 754 C CA . SER A 1 96 ? -12.639 3.881 8.426 1.00 95.62 96 SER A CA 1
ATOM 755 C C . SER A 1 96 ? -11.912 4.819 7.464 1.00 95.62 96 SER A C 1
ATOM 757 O O . SER A 1 96 ? -12.444 5.149 6.414 1.00 95.62 96 SER A O 1
ATOM 759 N N . THR A 1 97 ? -10.682 5.206 7.800 1.00 96.44 97 THR A N 1
ATOM 760 C CA . THR A 1 97 ? -9.836 6.139 7.045 1.00 96.44 97 THR A CA 1
ATOM 761 C C . THR A 1 97 ? -8.368 5.713 7.144 1.00 96.44 97 THR A C 1
ATOM 763 O O . THR A 1 97 ? -7.991 4.920 8.014 1.00 96.44 97 THR A O 1
ATOM 766 N N . ILE A 1 98 ? -7.510 6.231 6.263 1.00 96.81 98 ILE A N 1
ATOM 767 C CA . ILE A 1 98 ? -6.056 5.997 6.324 1.00 96.81 98 ILE A CA 1
ATOM 768 C C . ILE A 1 98 ? -5.416 6.914 7.377 1.00 96.81 98 ILE A C 1
ATOM 770 O O . ILE A 1 98 ? -4.509 6.508 8.111 1.00 96.81 98 ILE A O 1
ATOM 774 N N . SER A 1 99 ? -5.864 8.168 7.445 1.00 96.38 99 SER A N 1
ATOM 775 C CA . SER A 1 99 ? -5.224 9.217 8.241 1.00 96.38 99 SER A CA 1
ATOM 776 C C . SER A 1 99 ? -6.178 10.229 8.878 1.00 96.38 99 SER A C 1
ATOM 778 O O . SER A 1 99 ? -5.735 11.002 9.727 1.00 96.38 99 SER A O 1
ATOM 780 N N . ILE A 1 100 ? -7.460 10.238 8.511 1.00 96.75 100 ILE A N 1
ATOM 781 C CA . ILE A 1 100 ? -8.421 11.246 8.976 1.00 96.75 100 ILE A CA 1
ATOM 782 C C . ILE A 1 100 ? -9.025 10.864 10.327 1.00 96.75 100 ILE A C 1
ATOM 784 O O . ILE A 1 100 ? -9.696 9.843 10.472 1.00 96.75 100 ILE A O 1
ATOM 788 N N . ASN A 1 101 ? -8.848 11.729 11.322 1.00 95.31 101 ASN A N 1
ATOM 789 C CA . ASN A 1 101 ? -9.518 11.615 12.609 1.00 95.31 101 ASN A CA 1
ATOM 790 C C . ASN A 1 101 ? -10.969 12.103 12.500 1.00 95.31 101 ASN A C 1
ATOM 792 O O . ASN A 1 101 ? -11.272 13.288 12.660 1.00 95.31 101 ASN A O 1
ATOM 796 N N . THR A 1 102 ? -11.867 11.154 12.248 1.00 91.38 102 THR A N 1
ATOM 797 C CA . THR A 1 102 ? -13.305 11.388 12.055 1.00 91.38 102 THR A CA 1
ATOM 798 C C . THR A 1 102 ? -13.980 12.003 13.287 1.00 91.38 102 THR A C 1
ATOM 800 O O . THR A 1 102 ? -14.869 12.839 13.155 1.00 91.38 102 THR A O 1
ATOM 803 N N . GLN A 1 103 ? -13.508 11.688 14.498 1.00 90.88 103 GLN A N 1
ATOM 804 C CA . GLN A 1 103 ? -14.025 12.275 15.742 1.00 90.88 103 GLN A CA 1
ATOM 805 C C . GLN A 1 103 ? -13.702 13.769 15.844 1.00 90.88 103 GLN A C 1
ATOM 807 O O . GLN A 1 103 ? -14.542 14.573 16.248 1.00 90.88 103 GLN A O 1
ATOM 812 N N . LYS A 1 104 ? -12.495 14.172 15.427 1.00 91.56 104 LYS A N 1
ATOM 813 C CA . LYS A 1 104 ? -12.103 15.587 15.385 1.00 91.56 104 LYS A CA 1
ATOM 814 C C . LYS A 1 104 ? -13.008 16.383 14.439 1.00 91.56 104 LYS A C 1
ATOM 816 O O . LYS A 1 104 ? -13.423 17.489 14.784 1.00 91.56 104 LYS A O 1
ATOM 821 N N . LYS A 1 105 ? -13.347 15.796 13.288 1.00 84.50 105 LYS A N 1
ATOM 822 C CA . LYS A 1 105 ? -14.286 16.362 12.313 1.00 84.50 105 LYS A CA 1
ATOM 823 C C . LYS A 1 105 ? -15.703 16.468 12.882 1.00 84.50 105 LYS A C 1
ATOM 825 O O . LYS A 1 105 ? -16.322 17.519 12.759 1.00 84.50 105 LYS A O 1
ATOM 830 N N . LEU A 1 106 ? -16.184 15.421 13.557 1.00 88.56 106 LEU A N 1
ATOM 831 C CA . LEU A 1 106 ? -17.509 15.400 14.182 1.00 88.56 106 LEU A CA 1
ATOM 832 C C . LEU A 1 106 ? -17.666 16.510 15.235 1.00 88.56 106 LEU A C 1
ATOM 834 O O . LEU A 1 106 ? -18.697 17.177 15.286 1.00 88.56 106 LEU A O 1
ATOM 838 N N . HIS A 1 107 ? -16.632 16.747 16.048 1.00 92.50 107 HIS A N 1
ATOM 839 C CA . HIS A 1 107 ? -16.641 17.801 17.065 1.00 92.50 107 HIS A CA 1
ATOM 840 C C . HIS A 1 107 ? -16.489 19.217 16.502 1.00 92.50 107 HIS A C 1
ATOM 842 O O . HIS A 1 107 ? -16.951 20.172 17.128 1.00 92.50 107 HIS A O 1
ATOM 848 N N . ASN A 1 108 ? -15.839 19.376 15.349 1.00 91.62 108 ASN A N 1
ATOM 849 C CA . ASN A 1 108 ? -15.710 20.666 14.687 1.00 91.62 108 ASN A CA 1
ATOM 850 C C . ASN A 1 108 ? -15.872 20.522 13.161 1.00 91.62 108 ASN A C 1
ATOM 852 O O . ASN A 1 108 ? -14.873 20.416 12.441 1.00 91.62 108 ASN A O 1
ATOM 856 N N . PRO A 1 109 ? -17.119 20.592 12.653 1.00 89.62 109 PRO A N 1
ATOM 857 C CA . PRO A 1 109 ? -17.414 20.404 11.231 1.00 89.62 109 PRO A CA 1
ATOM 858 C C . PRO A 1 109 ? -16.781 21.444 10.297 1.00 89.62 109 PRO A C 1
ATOM 860 O O . PRO A 1 109 ? -16.750 21.234 9.088 1.00 89.62 109 PRO A O 1
ATOM 863 N N . THR A 1 110 ? -16.271 22.560 10.835 1.00 93.94 110 THR A N 1
ATOM 864 C CA . THR A 1 110 ? -15.599 23.609 10.046 1.00 93.94 110 THR A CA 1
ATOM 865 C C . THR A 1 110 ? -14.160 23.261 9.660 1.00 93.94 110 THR A C 1
ATOM 867 O O . THR A 1 110 ? -13.582 23.929 8.806 1.00 93.94 110 THR A O 1
ATOM 870 N N . LEU A 1 111 ? -13.578 22.222 10.270 1.00 93.69 111 LEU A N 1
ATOM 871 C CA . LEU A 1 111 ? -12.230 21.757 9.948 1.00 93.69 111 LEU A CA 1
ATOM 872 C C . LEU A 1 111 ? -12.168 21.171 8.536 1.00 93.69 111 LEU A C 1
ATOM 874 O O . LEU A 1 111 ? -13.056 20.426 8.116 1.00 93.69 111 LEU A O 1
ATOM 878 N N . THR A 1 112 ? -11.088 21.456 7.813 1.00 94.38 112 THR A N 1
ATOM 879 C CA . THR A 1 112 ? -10.819 20.815 6.520 1.00 94.38 112 THR A CA 1
ATOM 880 C C . THR A 1 112 ? -10.357 19.370 6.722 1.00 94.38 112 THR A C 1
ATOM 882 O O . THR A 1 112 ? -9.926 18.996 7.814 1.00 94.38 112 THR A O 1
ATOM 885 N N . ALA A 1 113 ? -10.393 18.546 5.670 1.00 93.38 113 ALA A N 1
ATOM 886 C CA . ALA A 1 113 ? -9.826 17.197 5.731 1.00 93.38 113 ALA A CA 1
ATOM 887 C C . ALA A 1 113 ? -8.347 17.224 6.171 1.00 93.38 113 ALA A C 1
ATOM 889 O O . ALA A 1 113 ? -7.918 16.443 7.020 1.00 93.38 113 ALA A O 1
ATOM 890 N N . ARG A 1 114 ? -7.584 18.216 5.692 1.00 94.00 114 ARG A N 1
ATOM 891 C CA . ARG A 1 114 ? -6.178 18.418 6.065 1.00 94.00 114 ARG A CA 1
ATOM 892 C C . ARG A 1 114 ? -5.985 18.704 7.557 1.00 94.00 114 ARG A C 1
ATOM 894 O O . ARG A 1 114 ? -5.033 18.201 8.147 1.00 94.00 114 ARG A O 1
ATOM 901 N N . ASP A 1 115 ? -6.883 19.467 8.178 1.00 95.31 115 ASP A N 1
ATOM 902 C CA . ASP A 1 115 ? -6.830 19.742 9.622 1.00 95.31 115 ASP A CA 1
ATOM 903 C C . ASP A 1 115 ? -7.134 18.496 10.466 1.00 95.31 115 ASP A C 1
ATOM 905 O O . ASP A 1 115 ? -6.757 18.426 11.643 1.00 95.31 115 ASP A O 1
ATOM 909 N N . CYS A 1 116 ? -7.823 17.518 9.881 1.00 96.25 116 CYS A N 1
ATOM 910 C CA . CYS A 1 116 ? -8.200 16.264 10.521 1.00 96.25 116 CYS A CA 1
ATOM 911 C C . CYS A 1 116 ? -7.166 15.146 10.344 1.00 96.25 116 CYS A C 1
ATOM 913 O O . CYS A 1 116 ? -7.335 14.091 10.952 1.00 96.25 116 CYS A O 1
ATOM 915 N N . VAL A 1 117 ? -6.084 15.366 9.589 1.00 96.38 117 VAL A N 1
ATOM 916 C CA . VAL A 1 117 ? -4.979 14.404 9.478 1.00 96.38 117 VAL A CA 1
ATOM 917 C C . VAL A 1 117 ? -4.362 14.149 10.854 1.00 96.38 117 VAL A C 1
ATOM 919 O O . VAL A 1 117 ? -3.908 15.070 11.538 1.00 96.38 117 VAL A O 1
ATOM 922 N N . ASP A 1 118 ? -4.306 12.879 11.244 1.00 95.56 118 ASP A N 1
ATOM 923 C CA . ASP A 1 118 ? -3.761 12.419 12.515 1.00 95.56 118 ASP A CA 1
ATOM 924 C C . ASP A 1 118 ? -2.634 11.408 12.290 1.00 95.56 118 ASP A C 1
ATOM 926 O O . ASP A 1 118 ? -2.818 10.273 11.844 1.00 95.56 118 ASP A O 1
ATOM 930 N N . GLU A 1 119 ? -1.425 11.824 12.655 1.00 93.06 119 GLU A N 1
ATOM 931 C CA . GLU A 1 119 ? -0.223 11.006 12.537 1.00 93.06 119 GLU A CA 1
ATOM 932 C C . GLU A 1 119 ? -0.290 9.735 13.405 1.00 93.06 119 GLU A C 1
ATOM 934 O O . GLU A 1 119 ? 0.368 8.741 13.103 1.00 93.06 119 GLU A O 1
ATOM 939 N N . ARG A 1 120 ? -1.115 9.713 14.460 1.00 93.56 120 ARG A N 1
ATOM 940 C CA . ARG A 1 120 ? -1.331 8.502 15.263 1.00 93.56 120 ARG A CA 1
ATOM 941 C C . ARG A 1 120 ? -2.102 7.441 14.483 1.00 93.56 120 ARG A C 1
ATOM 943 O O . ARG A 1 120 ? -1.819 6.260 14.666 1.00 93.56 120 ARG A O 1
ATOM 950 N N . LEU A 1 121 ? -3.043 7.833 13.619 1.00 95.25 121 LEU A N 1
ATOM 951 C CA . LEU A 1 121 ? -3.765 6.897 12.748 1.00 95.25 121 LEU A CA 1
ATOM 952 C C . LEU A 1 121 ? -2.834 6.316 11.686 1.00 95.25 121 LEU A C 1
ATOM 954 O O . LEU A 1 121 ? -2.768 5.098 11.533 1.00 95.25 121 LEU A O 1
ATOM 958 N N . ARG A 1 122 ? -2.011 7.159 11.056 1.00 95.81 122 ARG A N 1
ATOM 959 C CA . ARG A 1 122 ? -0.996 6.701 10.094 1.00 95.81 122 ARG A CA 1
ATOM 960 C C . ARG A 1 122 ? 0.003 5.733 10.730 1.00 95.81 122 ARG A C 1
ATOM 962 O O . ARG A 1 122 ? 0.352 4.719 10.130 1.00 95.81 122 ARG A O 1
ATOM 969 N N . LEU A 1 123 ? 0.415 5.996 11.972 1.00 94.50 123 LEU A N 1
ATOM 970 C CA . LEU A 1 123 ? 1.262 5.073 12.722 1.00 94.50 123 LEU A CA 1
ATOM 971 C C . LEU A 1 123 ? 0.546 3.745 13.012 1.00 94.50 123 LEU A C 1
ATOM 973 O O . LEU A 1 123 ? 1.177 2.697 12.907 1.00 94.50 123 LEU A O 1
ATOM 977 N N . LYS A 1 124 ? -0.751 3.753 13.357 1.00 94.38 124 LYS A N 1
ATOM 978 C CA . LYS A 1 124 ? -1.528 2.508 13.516 1.00 94.38 124 LYS A CA 1
ATOM 979 C C . LYS A 1 124 ? -1.532 1.700 12.219 1.00 94.38 124 LYS A C 1
ATOM 981 O O . LYS A 1 124 ? -1.213 0.521 12.259 1.00 94.38 124 LYS A O 1
ATOM 986 N N . VAL A 1 125 ? -1.776 2.337 11.076 1.00 96.50 125 VAL A N 1
ATOM 987 C CA . VAL A 1 125 ? -1.711 1.672 9.764 1.00 96.50 125 VAL A CA 1
ATOM 988 C C . VAL A 1 125 ? -0.326 1.070 9.503 1.00 96.50 125 VAL A C 1
ATOM 990 O O . VAL A 1 125 ? -0.227 -0.080 9.084 1.00 96.50 125 VAL A O 1
ATOM 993 N N . ALA A 1 126 ? 0.755 1.794 9.808 1.00 95.75 126 ALA A N 1
ATOM 994 C CA . ALA A 1 126 ? 2.111 1.260 9.669 1.00 95.75 126 ALA A CA 1
ATOM 995 C C . ALA A 1 126 ? 2.358 0.024 10.555 1.00 95.75 126 ALA A C 1
ATOM 997 O O . ALA A 1 126 ? 3.011 -0.922 10.115 1.00 95.75 126 ALA A O 1
ATOM 998 N N . LYS A 1 127 ? 1.820 0.011 11.783 1.00 95.38 127 LYS A N 1
ATOM 999 C CA . LYS A 1 127 ? 1.886 -1.149 12.686 1.00 95.38 127 LYS A CA 1
ATOM 1000 C C . LYS A 1 127 ? 1.125 -2.346 12.127 1.00 95.38 127 LYS A C 1
ATOM 1002 O O . LYS A 1 127 ? 1.658 -3.449 12.173 1.00 95.38 127 LYS A O 1
ATOM 1007 N N . GLU A 1 128 ? -0.059 -2.125 11.559 1.00 96.44 128 GLU A N 1
ATOM 1008 C CA . GLU A 1 128 ? -0.845 -3.194 10.936 1.00 96.44 128 GLU A CA 1
ATOM 1009 C C . GLU A 1 128 ? -0.131 -3.799 9.726 1.00 96.44 128 GLU A C 1
ATOM 1011 O O . GLU A 1 128 ? -0.017 -5.020 9.628 1.00 96.44 128 GLU A O 1
ATOM 1016 N N . ILE A 1 129 ? 0.441 -2.961 8.854 1.00 96.75 129 ILE A N 1
ATOM 1017 C CA . ILE A 1 129 ? 1.263 -3.434 7.733 1.00 96.75 129 ILE A CA 1
ATOM 1018 C C . ILE A 1 129 ? 2.441 -4.264 8.261 1.00 96.75 129 ILE A C 1
ATOM 1020 O O . ILE A 1 129 ? 2.640 -5.388 7.811 1.00 96.75 129 ILE A O 1
ATOM 1024 N N . ALA A 1 130 ? 3.199 -3.757 9.240 1.00 95.56 130 ALA A N 1
ATOM 1025 C CA . ALA A 1 130 ? 4.340 -4.484 9.798 1.00 95.56 130 ALA A CA 1
ATOM 1026 C C . ALA A 1 130 ? 3.926 -5.835 10.411 1.00 95.56 130 ALA A C 1
ATOM 1028 O O . ALA A 1 130 ? 4.569 -6.847 10.139 1.00 95.56 130 ALA A O 1
ATOM 1029 N N . ALA A 1 131 ? 2.838 -5.863 11.183 1.00 95.38 131 ALA A N 1
ATOM 1030 C CA . ALA A 1 131 ? 2.320 -7.071 11.815 1.00 95.38 131 ALA A CA 1
ATOM 1031 C C . ALA A 1 131 ? 1.877 -8.127 10.795 1.00 95.38 131 ALA A C 1
ATOM 1033 O O . ALA A 1 131 ? 2.197 -9.300 10.970 1.00 95.38 131 ALA A O 1
ATOM 1034 N N . LEU A 1 132 ? 1.182 -7.719 9.728 1.00 96.44 132 LEU A N 1
ATOM 1035 C CA . LEU A 1 132 ? 0.769 -8.618 8.647 1.00 96.44 132 LEU A CA 1
ATOM 1036 C C . LEU A 1 132 ? 1.978 -9.176 7.887 1.00 96.44 132 LEU A C 1
ATOM 1038 O O . LEU A 1 132 ? 2.033 -10.373 7.625 1.00 96.44 132 LEU A O 1
ATOM 1042 N N . MET A 1 133 ? 2.971 -8.339 7.577 1.00 95.38 133 MET A N 1
ATOM 1043 C CA . MET A 1 133 ? 4.195 -8.778 6.893 1.00 95.38 133 MET A CA 1
ATOM 1044 C C . MET A 1 133 ? 5.024 -9.772 7.704 1.00 95.38 133 MET A C 1
ATOM 1046 O O . MET A 1 133 ? 5.650 -10.652 7.121 1.00 95.38 133 MET A O 1
ATOM 1050 N N . ASN A 1 134 ? 5.056 -9.594 9.026 1.00 94.38 134 ASN A N 1
ATOM 1051 C CA . ASN A 1 134 ? 5.772 -10.463 9.960 1.00 94.38 134 ASN A CA 1
ATOM 1052 C C . ASN A 1 134 ? 4.987 -11.741 10.309 1.00 94.38 134 ASN A C 1
ATOM 1054 O O . ASN A 1 134 ? 5.490 -12.575 11.059 1.00 94.38 134 ASN A O 1
ATOM 1058 N N . ALA A 1 135 ? 3.762 -11.871 9.799 1.00 92.62 135 ALA A N 1
ATOM 1059 C CA . ALA A 1 135 ? 2.892 -13.032 9.925 1.00 92.62 135 ALA A CA 1
ATOM 1060 C C . ALA A 1 135 ? 2.635 -13.642 8.530 1.00 92.62 135 ALA A C 1
ATOM 1062 O O . ALA A 1 135 ? 3.468 -13.541 7.633 1.00 92.62 135 ALA A O 1
ATOM 1063 N N . ASP A 1 136 ? 1.465 -14.247 8.317 1.00 91.81 136 ASP A N 1
ATOM 1064 C CA . ASP A 1 136 ? 1.086 -14.899 7.053 1.00 91.81 136 ASP A CA 1
ATOM 1065 C C . ASP A 1 136 ? 0.583 -13.928 5.962 1.00 91.81 136 ASP A C 1
ATOM 1067 O O . ASP A 1 136 ? -0.065 -14.351 4.997 1.00 91.81 136 ASP A O 1
ATOM 1071 N N . GLY A 1 137 ? 0.819 -12.623 6.117 1.00 95.25 137 GLY A N 1
ATOM 1072 C CA . GLY A 1 137 ? 0.188 -11.591 5.299 1.00 95.25 137 GLY A CA 1
ATOM 1073 C C . GLY A 1 137 ? -1.296 -11.389 5.626 1.00 95.25 137 GLY A C 1
ATOM 1074 O O . GLY A 1 137 ? -1.833 -11.922 6.598 1.00 95.25 137 GLY A O 1
ATOM 1075 N N . GLY A 1 138 ? -1.979 -10.602 4.797 1.00 96.62 138 GLY A N 1
ATOM 1076 C CA . GLY A 1 138 ? -3.411 -10.339 4.930 1.00 96.62 138 GLY A CA 1
ATOM 1077 C C . GLY A 1 138 ? -3.880 -9.164 4.083 1.00 96.62 138 GLY A C 1
ATOM 1078 O O . GLY A 1 138 ? -3.291 -8.840 3.054 1.00 96.62 138 GLY A O 1
ATOM 1079 N N . THR A 1 139 ? -4.986 -8.544 4.474 1.00 97.44 139 THR A N 1
ATOM 1080 C CA . THR A 1 139 ? -5.582 -7.411 3.768 1.00 97.44 139 THR A CA 1
ATOM 1081 C C . THR A 1 139 ? -6.066 -6.365 4.761 1.00 97.44 139 THR A C 1
ATOM 1083 O O . THR A 1 139 ? -6.718 -6.697 5.748 1.00 97.44 139 THR A O 1
ATOM 1086 N N . ILE A 1 140 ? -5.768 -5.101 4.472 1.00 97.81 140 ILE A N 1
ATOM 1087 C CA . ILE A 1 140 ? -6.363 -3.951 5.151 1.00 97.81 140 ILE A CA 1
ATOM 1088 C C . ILE A 1 140 ? -7.367 -3.325 4.185 1.00 97.81 140 ILE A C 1
ATOM 1090 O O . ILE A 1 140 ? -7.009 -2.995 3.052 1.00 97.81 140 ILE A O 1
ATOM 1094 N N . LEU A 1 141 ? -8.616 -3.193 4.620 1.00 98.06 141 LEU A N 1
ATOM 1095 C CA . LEU A 1 141 ? -9.671 -2.514 3.880 1.00 98.06 141 LEU A CA 1
ATOM 1096 C C . LEU A 1 141 ? -9.946 -1.159 4.533 1.00 98.06 141 LEU A C 1
ATOM 1098 O O . LEU A 1 141 ? -10.386 -1.088 5.681 1.00 98.06 141 LEU A O 1
ATOM 1102 N N . PHE A 1 142 ? -9.680 -0.094 3.785 1.00 98.38 142 PHE A N 1
ATOM 1103 C CA . PHE A 1 142 ? -9.965 1.273 4.195 1.00 98.38 142 PHE A CA 1
ATOM 1104 C C . PHE A 1 142 ? -11.304 1.756 3.642 1.00 98.38 142 PHE A C 1
ATOM 1106 O O . PHE A 1 142 ? -11.721 1.344 2.557 1.00 98.38 142 PHE A O 1
ATOM 1113 N N . GLY A 1 143 ? -11.937 2.675 4.368 1.00 97.19 143 GLY A N 1
ATOM 1114 C CA . GLY A 1 143 ? -13.247 3.220 4.030 1.00 97.19 143 GLY A CA 1
ATOM 1115 C C . GLY A 1 143 ? -14.406 2.455 4.667 1.00 97.19 143 GLY A C 1
ATOM 1116 O O . GLY A 1 143 ? -15.548 2.694 4.288 1.00 97.19 143 GLY A O 1
ATOM 1117 N N . VAL A 1 144 ? -14.135 1.554 5.619 1.00 96.69 144 VA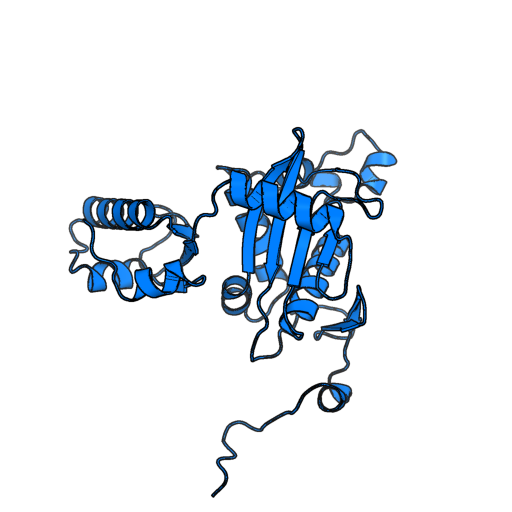L A N 1
ATOM 1118 C CA . VAL A 1 144 ? -15.144 0.717 6.291 1.00 96.69 144 VAL A CA 1
ATOM 1119 C C . VAL A 1 144 ? -14.995 0.848 7.805 1.00 96.69 144 VAL A C 1
ATOM 1121 O O . VAL A 1 144 ? -13.886 0.755 8.331 1.00 96.69 144 VAL A O 1
ATOM 1124 N N . GLN A 1 145 ? -16.097 1.111 8.502 1.00 91.75 145 GLN A N 1
ATOM 1125 C CA . GLN A 1 145 ? -16.141 1.214 9.962 1.00 91.75 145 GLN A CA 1
ATOM 1126 C C . GLN A 1 145 ? -16.230 -0.168 10.631 1.00 91.75 145 GLN A C 1
ATOM 1128 O O . GLN A 1 145 ? -16.455 -1.185 9.976 1.00 91.75 145 GLN A O 1
ATOM 1133 N N . ASP A 1 146 ? -16.056 -0.205 11.954 1.00 82.31 146 ASP A N 1
ATOM 1134 C CA . ASP A 1 146 ? -16.050 -1.446 12.745 1.00 82.31 146 ASP A CA 1
ATOM 1135 C C . ASP A 1 146 ? -17.395 -2.209 12.667 1.00 82.31 146 ASP A C 1
ATOM 1137 O O . ASP A 1 146 ? -17.438 -3.432 12.792 1.00 82.31 146 ASP A O 1
ATOM 1141 N N . ASP A 1 147 ? -18.500 -1.503 12.414 1.00 86.94 147 ASP A N 1
ATOM 1142 C CA . ASP A 1 147 ? -19.848 -2.051 12.201 1.00 86.94 147 ASP A CA 1
ATOM 1143 C C . ASP A 1 147 ? -20.130 -2.461 10.744 1.00 86.94 147 ASP A C 1
ATOM 1145 O O . ASP A 1 147 ? -21.229 -2.923 10.437 1.00 86.94 147 ASP A O 1
ATOM 1149 N N . ARG A 1 148 ? -19.110 -2.394 9.875 1.00 90.19 148 ARG A N 1
ATOM 1150 C CA . ARG A 1 148 ? -19.152 -2.677 8.430 1.00 90.19 148 ARG A CA 1
ATOM 1151 C C . ARG A 1 148 ? -19.851 -1.606 7.592 1.00 90.19 148 ARG A C 1
ATOM 1153 O O . ARG A 1 148 ? -20.038 -1.825 6.394 1.00 90.19 148 ARG A O 1
ATOM 1160 N N . GLU A 1 149 ? -20.178 -0.457 8.176 1.00 92.88 149 GLU A N 1
ATOM 1161 C CA . GLU A 1 149 ? -20.722 0.674 7.433 1.00 92.88 149 GLU A CA 1
ATOM 1162 C C . GLU A 1 149 ? -19.651 1.327 6.551 1.00 92.88 149 GLU A C 1
ATOM 1164 O O . GLU A 1 149 ? -18.470 1.430 6.908 1.00 92.88 149 GLU A O 1
ATOM 1169 N N . LEU A 1 150 ? -20.072 1.777 5.368 1.00 95.88 150 LEU A N 1
ATOM 1170 C CA . LEU A 1 150 ? -19.196 2.452 4.418 1.00 95.88 150 LEU A CA 1
ATOM 1171 C C . LEU A 1 150 ? -18.988 3.911 4.849 1.00 95.88 150 LEU A C 1
ATOM 1173 O O . LEU A 1 150 ? -19.938 4.684 4.935 1.00 95.88 150 LEU A O 1
ATOM 1177 N N . TYR A 1 151 ? -17.734 4.296 5.090 1.00 94.75 151 TYR A N 1
ATOM 1178 C CA . TYR A 1 151 ? -17.338 5.680 5.382 1.00 94.75 151 TYR A CA 1
ATOM 1179 C C . TYR A 1 151 ? -16.635 6.339 4.189 1.00 94.75 151 TYR A C 1
ATOM 1181 O O . TYR A 1 151 ? -16.984 7.447 3.796 1.00 94.75 151 TYR A O 1
ATOM 1189 N N . GLY A 1 152 ? -15.678 5.631 3.584 1.00 95.50 152 GLY A N 1
ATOM 1190 C CA . GLY A 1 152 ? -14.900 6.098 2.436 1.00 95.50 152 GLY A CA 1
ATOM 1191 C C . GLY A 1 152 ? -13.583 6.824 2.759 1.00 95.50 152 GLY A C 1
ATOM 1192 O O . GLY A 1 152 ? -13.358 7.328 3.854 1.00 95.50 152 GLY A O 1
ATOM 1193 N N . CYS A 1 153 ? -12.697 6.885 1.767 1.00 97.00 153 CYS A N 1
ATOM 1194 C CA . CYS A 1 153 ? -11.385 7.541 1.814 1.00 97.00 153 CYS A CA 1
ATOM 1195 C C . CYS A 1 153 ? -11.360 8.894 1.082 1.00 97.00 153 CYS A C 1
ATOM 1197 O O . CYS A 1 153 ? -10.285 9.444 0.850 1.00 97.00 153 CYS A O 1
ATOM 1199 N N . ASP A 1 154 ? -12.515 9.448 0.706 1.00 96.00 154 ASP A N 1
ATOM 1200 C CA . ASP A 1 154 ? -12.584 10.713 -0.036 1.00 96.00 154 ASP A CA 1
ATOM 1201 C C . ASP A 1 154 ? -11.884 11.859 0.726 1.00 96.00 154 ASP A C 1
ATOM 1203 O O . ASP A 1 154 ? -11.078 12.584 0.145 1.00 96.00 154 ASP A O 1
ATOM 1207 N N . GLU A 1 155 ? -12.063 11.952 2.050 1.00 95.25 155 GLU A N 1
ATOM 1208 C CA . GLU A 1 155 ? -11.355 12.944 2.876 1.00 95.25 155 GLU A CA 1
ATOM 1209 C C . GLU A 1 155 ? -9.833 12.698 2.936 1.00 95.25 155 GLU A C 1
ATOM 1211 O O . GLU A 1 155 ? -9.056 13.653 2.980 1.00 95.25 155 GLU A O 1
ATOM 1216 N N . ASP A 1 156 ? -9.370 11.442 2.909 1.00 96.44 156 ASP A N 1
ATOM 1217 C CA . ASP A 1 156 ? -7.931 11.146 2.831 1.00 96.44 156 ASP A CA 1
ATOM 1218 C C . ASP A 1 156 ? -7.340 11.698 1.522 1.00 96.44 156 ASP A C 1
ATOM 1220 O O . ASP A 1 156 ? -6.261 12.298 1.518 1.00 96.44 156 ASP A O 1
ATOM 1224 N N . PHE A 1 157 ? -8.070 11.553 0.415 1.00 95.62 157 PHE A N 1
ATOM 1225 C CA . PHE A 1 157 ? -7.675 12.055 -0.900 1.00 95.62 157 PHE A CA 1
ATOM 1226 C C . PHE A 1 157 ? -7.748 13.582 -1.006 1.00 95.62 157 PHE A C 1
ATOM 1228 O O . PHE A 1 157 ? -6.919 14.191 -1.682 1.00 95.62 157 PHE A O 1
ATOM 1235 N N . GLU A 1 158 ? -8.700 14.216 -0.321 1.00 94.38 158 GLU A N 1
ATOM 1236 C CA . GLU A 1 158 ? -8.782 15.676 -0.209 1.00 94.38 158 GLU A CA 1
ATOM 1237 C C . GLU A 1 158 ? -7.650 16.264 0.641 1.00 94.38 158 GLU A C 1
ATOM 1239 O O . GLU A 1 158 ? -7.120 17.331 0.323 1.00 94.38 158 GLU A O 1
ATOM 1244 N N . ALA A 1 159 ? -7.265 15.588 1.728 1.00 92.62 159 ALA A N 1
ATOM 1245 C CA . ALA A 1 159 ? -6.201 16.042 2.621 1.00 92.62 159 ALA A CA 1
ATOM 1246 C C . ALA A 1 159 ? -4.809 15.974 1.974 1.00 92.62 159 ALA A C 1
ATOM 1248 O O . ALA A 1 159 ? -3.942 16.803 2.280 1.00 92.62 159 ALA A O 1
ATOM 1249 N N . PHE A 1 160 ? -4.609 15.011 1.071 1.00 87.38 160 PHE A N 1
ATOM 1250 C CA . PHE A 1 160 ? -3.377 14.796 0.315 1.00 87.38 160 PHE A CA 1
ATOM 1251 C C . PHE A 1 160 ? -3.664 14.837 -1.188 1.00 87.38 160 PHE A C 1
ATOM 1253 O O . PHE A 1 160 ? -3.601 13.803 -1.856 1.00 87.38 160 PHE A O 1
ATOM 1260 N N . PRO A 1 161 ? -3.981 16.022 -1.738 1.00 76.19 161 PRO A N 1
ATOM 1261 C CA . PRO A 1 161 ? -4.380 16.131 -3.126 1.00 76.19 161 PRO A CA 1
ATOM 1262 C C . PRO A 1 161 ? -3.215 15.727 -4.031 1.00 76.19 161 PRO A C 1
ATOM 1264 O O . PRO A 1 161 ? -2.195 16.416 -4.112 1.00 76.19 161 PRO A O 1
ATOM 1267 N N . ALA A 1 162 ? -3.400 14.607 -4.720 1.00 76.12 162 ALA A N 1
ATOM 1268 C CA . ALA A 1 162 ? -2.572 14.163 -5.826 1.00 76.12 162 ALA A CA 1
ATOM 1269 C C . ALA A 1 162 ? -3.370 14.251 -7.126 1.00 76.12 162 ALA A C 1
ATOM 1271 O O . ALA A 1 162 ? -4.596 14.102 -7.133 1.00 76.12 162 ALA A O 1
ATOM 1272 N N . GLY A 1 163 ? -2.673 14.495 -8.235 1.00 78.44 163 GLY A N 1
ATOM 1273 C CA . GLY A 1 163 ? -3.269 14.315 -9.555 1.00 78.44 163 GLY A CA 1
ATOM 1274 C C . GLY A 1 163 ? -3.523 12.833 -9.837 1.00 78.44 163 GLY A C 1
ATOM 1275 O O . GLY A 1 163 ? -2.862 11.971 -9.266 1.00 78.44 163 GLY A O 1
ATOM 1276 N N . GLY A 1 164 ? -4.453 12.549 -10.747 1.00 84.50 164 GLY A N 1
ATOM 1277 C CA . GLY A 1 164 ? -4.743 11.186 -11.191 1.00 84.50 164 GLY A CA 1
ATOM 1278 C C . GLY A 1 164 ? -5.998 10.576 -10.569 1.00 84.50 164 GLY A C 1
ATOM 1279 O O . GLY A 1 164 ? -6.865 11.271 -10.029 1.00 84.50 164 GLY A O 1
ATOM 1280 N N . SER A 1 165 ? -6.106 9.262 -10.729 1.00 88.25 165 SER A N 1
ATOM 1281 C CA . SER A 1 165 ? -7.206 8.436 -10.237 1.00 88.25 165 SER A CA 1
ATOM 1282 C C . SER A 1 165 ? -7.172 8.283 -8.712 1.00 88.25 165 SER A C 1
ATOM 1284 O O . SER A 1 165 ? -6.179 8.591 -8.055 1.00 88.25 165 SER A O 1
ATOM 1286 N N . ASP A 1 166 ? -8.251 7.759 -8.130 1.00 91.06 166 ASP A N 1
ATOM 1287 C CA . ASP A 1 166 ? -8.283 7.422 -6.700 1.00 91.06 166 ASP A CA 1
ATOM 1288 C C . ASP A 1 166 ? -7.229 6.354 -6.338 1.00 91.06 166 ASP A C 1
ATOM 1290 O O . ASP A 1 166 ? -6.692 6.366 -5.230 1.00 91.06 166 ASP A O 1
ATOM 1294 N N . SER A 1 167 ? -6.840 5.505 -7.299 1.00 88.38 167 SER A N 1
ATOM 1295 C CA . SER A 1 167 ? -5.758 4.533 -7.116 1.00 88.38 167 SER A CA 1
ATOM 1296 C C . SER A 1 167 ? -4.401 5.220 -7.001 1.00 88.38 167 SER A C 1
ATOM 1298 O O . SER A 1 167 ? -3.637 4.887 -6.101 1.00 88.38 167 SER A O 1
ATOM 1300 N N . ASP A 1 168 ? -4.130 6.217 -7.850 1.00 86.50 168 ASP A N 1
ATOM 1301 C CA . ASP A 1 168 ? -2.873 6.979 -7.814 1.00 86.50 168 ASP A CA 1
ATOM 1302 C C . ASP A 1 168 ? -2.729 7.740 -6.487 1.00 86.50 168 ASP A C 1
ATOM 1304 O O . ASP A 1 168 ? -1.662 7.757 -5.867 1.00 86.50 168 ASP A O 1
ATOM 1308 N N . LYS A 1 169 ? -3.833 8.327 -6.003 1.00 92.44 169 LYS A N 1
ATOM 1309 C CA . LYS A 1 169 ? -3.883 9.009 -4.701 1.00 92.44 169 LYS A CA 1
ATOM 1310 C C . LYS A 1 169 ? -3.633 8.037 -3.547 1.00 92.44 169 LYS A C 1
ATOM 1312 O O . LYS A 1 169 ? -2.841 8.343 -2.654 1.00 92.44 169 LYS A O 1
ATOM 1317 N N . ALA A 1 170 ? -4.275 6.866 -3.567 1.00 93.88 170 ALA A N 1
ATOM 1318 C CA . ALA A 1 170 ? -4.079 5.825 -2.560 1.00 93.88 170 ALA A CA 1
ATOM 1319 C C . ALA A 1 170 ? -2.630 5.312 -2.538 1.00 93.88 170 ALA A C 1
ATOM 1321 O O . ALA A 1 170 ? -2.027 5.227 -1.464 1.00 93.88 170 ALA A O 1
ATOM 1322 N N . ASP A 1 171 ? -2.054 5.037 -3.712 1.00 90.00 171 ASP A N 1
ATOM 1323 C CA . ASP A 1 171 ? -0.654 4.639 -3.868 1.00 90.00 171 ASP A CA 1
ATOM 1324 C C . ASP A 1 171 ? 0.287 5.678 -3.267 1.00 90.00 171 ASP A C 1
ATOM 1326 O O . ASP A 1 171 ? 1.141 5.344 -2.441 1.00 90.00 171 ASP A O 1
ATOM 1330 N N . GLN A 1 172 ? 0.117 6.951 -3.631 1.00 90.56 172 GLN A N 1
ATOM 1331 C CA . GLN A 1 172 ? 0.988 8.008 -3.138 1.00 90.56 172 GLN A CA 1
ATOM 1332 C C . GLN A 1 172 ? 0.867 8.181 -1.619 1.00 90.56 172 GLN A C 1
ATOM 1334 O O . GLN A 1 172 ? 1.884 8.326 -0.933 1.00 90.56 172 GLN A O 1
ATOM 1339 N N . LEU A 1 173 ? -0.350 8.141 -1.073 1.00 94.12 173 LEU A N 1
ATOM 1340 C CA . LEU A 1 173 ? -0.582 8.285 0.362 1.00 94.12 173 LEU A CA 1
ATOM 1341 C C . LEU A 1 173 ? 0.066 7.143 1.160 1.00 94.12 173 LEU A C 1
ATOM 1343 O O . LEU A 1 173 ? 0.758 7.388 2.157 1.00 94.12 173 LEU A O 1
ATOM 1347 N N . LEU A 1 174 ? -0.098 5.899 0.701 1.00 94.94 174 LEU A N 1
ATOM 1348 C CA . LEU A 1 174 ? 0.522 4.733 1.329 1.00 94.94 174 LEU A CA 1
ATOM 1349 C C . LEU A 1 174 ? 2.037 4.705 1.139 1.00 94.94 174 LEU A C 1
ATOM 1351 O O . LEU A 1 174 ? 2.751 4.343 2.072 1.00 94.94 174 LEU A O 1
ATOM 1355 N N . LYS A 1 175 ? 2.556 5.161 -0.001 1.00 91.38 175 LYS A N 1
ATOM 1356 C CA . LYS A 1 175 ? 3.997 5.325 -0.221 1.00 91.38 175 LYS A CA 1
ATOM 1357 C C . LYS A 1 175 ? 4.601 6.321 0.763 1.00 91.38 175 LYS A C 1
ATOM 1359 O O . LYS A 1 175 ? 5.565 5.985 1.444 1.00 91.38 175 LYS A O 1
ATOM 1364 N N . GLN A 1 176 ? 3.980 7.490 0.940 1.00 92.56 176 GLN A N 1
ATOM 1365 C CA . GLN A 1 176 ? 4.414 8.474 1.938 1.00 92.56 176 GLN A CA 1
ATOM 1366 C C . GLN A 1 176 ? 4.390 7.902 3.362 1.00 92.56 176 GLN A C 1
ATOM 1368 O O . GLN A 1 176 ? 5.274 8.196 4.168 1.00 92.56 176 GLN A O 1
ATOM 1373 N N . LEU A 1 177 ? 3.378 7.095 3.692 1.00 94.81 177 LEU A N 1
ATOM 1374 C CA . LEU A 1 177 ? 3.285 6.404 4.977 1.00 94.81 177 LEU A CA 1
ATOM 1375 C C . LEU A 1 177 ? 4.431 5.395 5.145 1.00 94.81 177 LEU A C 1
ATOM 1377 O O . LEU A 1 177 ? 5.127 5.414 6.163 1.00 94.81 177 LEU A O 1
ATOM 1381 N N . VAL A 1 178 ? 4.671 4.551 4.141 1.00 93.75 178 VAL A N 1
ATOM 1382 C CA . VAL A 1 178 ? 5.733 3.539 4.165 1.00 93.75 178 VAL A CA 1
ATOM 1383 C C . VAL A 1 178 ? 7.117 4.188 4.258 1.00 93.75 178 VAL A C 1
ATOM 1385 O O . VAL A 1 178 ? 7.911 3.811 5.121 1.00 93.75 178 VAL A O 1
ATOM 1388 N N . ASP A 1 179 ? 7.392 5.214 3.450 1.00 92.44 179 ASP A N 1
ATOM 1389 C CA . ASP A 1 179 ? 8.651 5.969 3.470 1.00 92.44 179 ASP A CA 1
ATOM 1390 C C . ASP A 1 179 ? 8.922 6.589 4.839 1.00 92.44 179 ASP A C 1
ATOM 1392 O O . ASP A 1 179 ? 10.061 6.596 5.329 1.00 92.44 179 ASP A O 1
ATOM 1396 N N . ARG A 1 180 ? 7.868 7.078 5.492 1.00 92.94 180 ARG A N 1
ATOM 1397 C CA . ARG A 1 180 ? 7.971 7.697 6.806 1.00 92.94 180 ARG A CA 1
ATOM 1398 C C . ARG A 1 180 ? 8.294 6.694 7.903 1.00 92.94 180 ARG A C 1
ATOM 1400 O O . ARG A 1 180 ? 9.164 6.973 8.731 1.00 92.94 180 ARG A O 1
ATOM 1407 N N . TYR A 1 181 ? 7.607 5.554 7.923 1.00 94.00 181 TYR A N 1
ATOM 1408 C CA . TYR A 1 181 ? 7.662 4.646 9.066 1.00 94.00 181 TYR A CA 1
ATOM 1409 C C . TYR A 1 181 ? 8.582 3.445 8.896 1.00 94.00 181 TYR A C 1
ATOM 1411 O O . TYR A 1 181 ? 8.996 2.922 9.917 1.00 94.00 181 TYR A O 1
ATOM 1419 N N . PHE A 1 182 ? 8.962 3.013 7.693 1.00 92.94 182 PHE A N 1
ATOM 1420 C CA . PHE A 1 182 ? 9.764 1.793 7.510 1.00 92.94 182 PHE A CA 1
ATOM 1421 C C . PHE A 1 182 ? 11.211 2.088 7.119 1.00 92.94 182 PHE A C 1
ATOM 1423 O O . PHE A 1 182 ? 11.472 2.979 6.310 1.00 92.94 182 PHE A O 1
ATOM 1430 N N . PHE A 1 183 ? 12.164 1.315 7.659 1.00 86.12 183 PHE A N 1
ATOM 1431 C CA . PHE A 1 183 ? 13.587 1.398 7.285 1.00 86.12 183 PHE A CA 1
ATOM 1432 C C . PHE A 1 183 ? 13.816 1.029 5.816 1.00 86.12 183 PHE A C 1
ATOM 1434 O O . PHE A 1 183 ? 14.479 1.765 5.089 1.00 86.12 183 PHE A O 1
ATOM 1441 N N . GLU A 1 184 ? 13.211 -0.068 5.364 1.00 83.56 184 GLU A N 1
ATOM 1442 C CA . GLU A 1 184 ? 13.353 -0.598 4.006 1.00 83.56 184 GLU A CA 1
ATOM 1443 C C . GLU A 1 184 ? 12.107 -0.314 3.159 1.00 83.56 184 GLU A C 1
ATOM 1445 O O . GLU A 1 184 ? 11.493 -1.231 2.615 1.00 83.56 184 GLU A O 1
ATOM 1450 N N . ALA A 1 185 ? 11.715 0.956 3.044 1.00 85.75 185 ALA A N 1
ATOM 1451 C CA . ALA A 1 185 ? 10.468 1.362 2.390 1.00 85.75 185 ALA A CA 1
ATOM 1452 C C . ALA A 1 185 ? 10.243 0.706 1.013 1.00 85.75 185 ALA A C 1
ATOM 1454 O O . ALA A 1 185 ? 9.174 0.162 0.745 1.00 85.75 185 ALA A O 1
ATOM 1455 N N . THR A 1 186 ? 11.277 0.636 0.166 1.00 81.12 186 THR A N 1
ATOM 1456 C CA . THR A 1 186 ? 11.148 -0.024 -1.142 1.00 81.12 186 THR A CA 1
ATOM 1457 C C . THR A 1 186 ? 10.974 -1.539 -1.054 1.00 81.12 186 THR A C 1
ATOM 1459 O O . THR A 1 186 ? 10.308 -2.120 -1.906 1.00 81.12 186 THR A O 1
ATOM 1462 N N . ALA A 1 187 ? 11.595 -2.207 -0.078 1.00 83.31 187 ALA A N 1
ATOM 1463 C CA . ALA A 1 187 ? 11.379 -3.639 0.117 1.00 83.31 187 ALA A CA 1
ATOM 1464 C C . ALA A 1 187 ? 9.960 -3.888 0.634 1.00 83.31 187 ALA A C 1
ATOM 1466 O O . ALA A 1 187 ? 9.313 -4.839 0.203 1.00 83.31 187 ALA A O 1
ATOM 1467 N N . VAL A 1 188 ? 9.464 -2.996 1.494 1.00 89.56 188 VAL A N 1
ATOM 1468 C CA . VAL A 1 188 ? 8.108 -3.061 2.034 1.00 89.56 188 VAL A CA 1
ATOM 1469 C C . VAL A 1 188 ? 7.069 -2.910 0.937 1.00 89.56 188 VAL A C 1
ATOM 1471 O O . VAL A 1 188 ? 6.220 -3.781 0.781 1.00 89.56 188 VAL A O 1
ATOM 1474 N N . PHE A 1 189 ? 7.201 -1.879 0.106 1.00 84.56 189 PHE A N 1
ATOM 1475 C CA . PHE A 1 189 ? 6.241 -1.587 -0.954 1.00 84.56 189 PHE A CA 1
ATOM 1476 C C . PHE A 1 189 ? 6.083 -2.728 -1.976 1.00 84.56 189 PHE A C 1
ATOM 1478 O O . PHE A 1 189 ? 4.993 -2.944 -2.485 1.00 84.56 189 PHE A O 1
ATOM 1485 N N . ARG A 1 190 ? 7.125 -3.538 -2.226 1.00 83.44 190 ARG A N 1
ATOM 1486 C CA . ARG A 1 190 ? 7.032 -4.728 -3.107 1.00 83.44 190 ARG A CA 1
ATOM 1487 C C . ARG A 1 190 ? 6.060 -5.802 -2.618 1.00 83.44 190 ARG A C 1
ATOM 1489 O O . ARG A 1 190 ? 5.677 -6.668 -3.396 1.00 83.44 190 ARG A O 1
ATOM 1496 N N . HIS A 1 191 ? 5.718 -5.772 -1.338 1.00 89.81 191 HIS A N 1
ATOM 1497 C CA . HIS A 1 191 ? 4.791 -6.711 -0.720 1.00 89.81 191 HIS A CA 1
ATOM 1498 C C . HIS A 1 191 ? 3.406 -6.087 -0.533 1.00 89.81 191 HIS A C 1
ATOM 1500 O O . HIS A 1 191 ? 2.546 -6.719 0.072 1.00 89.81 191 HIS A O 1
ATOM 1506 N N . LEU A 1 192 ? 3.191 -4.862 -1.024 1.00 91.19 192 LEU A N 1
ATOM 1507 C CA . LEU A 1 192 ? 1.902 -4.192 -0.989 1.00 91.19 192 LEU A CA 1
ATOM 1508 C C . LEU A 1 192 ? 1.291 -4.204 -2.387 1.00 91.19 192 LEU A C 1
ATOM 1510 O O . LEU A 1 192 ? 1.904 -3.743 -3.350 1.00 91.19 192 LEU A O 1
ATOM 1514 N N . LYS A 1 193 ? 0.063 -4.704 -2.487 1.00 90.25 193 LYS A N 1
ATOM 1515 C CA . LYS A 1 193 ? -0.802 -4.460 -3.639 1.00 90.25 193 LYS A CA 1
ATOM 1516 C C . LYS A 1 193 ? -1.915 -3.529 -3.191 1.00 90.25 193 LYS A C 1
ATOM 1518 O O . LYS A 1 193 ? -2.697 -3.883 -2.316 1.00 90.25 193 LYS A O 1
ATOM 1523 N N . ILE A 1 194 ? -1.916 -2.327 -3.753 1.00 92.88 194 ILE A N 1
ATOM 1524 C CA . ILE A 1 194 ? -2.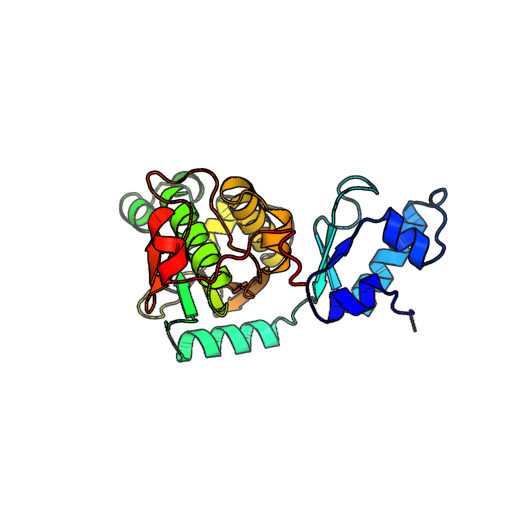850 -1.258 -3.415 1.00 92.88 194 ILE A CA 1
ATOM 1525 C C . ILE A 1 194 ? -3.776 -1.088 -4.608 1.00 92.88 194 ILE A C 1
ATOM 1527 O O . ILE A 1 194 ? -3.312 -0.783 -5.710 1.00 92.88 194 ILE A O 1
ATOM 1531 N N . ASP A 1 195 ? -5.058 -1.299 -4.353 1.00 93.06 195 ASP A N 1
ATOM 1532 C CA . ASP A 1 195 ? -6.148 -1.084 -5.287 1.00 93.06 195 ASP A CA 1
ATOM 1533 C C . ASP A 1 195 ? -7.163 -0.125 -4.652 1.00 93.06 195 ASP A C 1
ATOM 1535 O O . ASP A 1 195 ? -7.283 -0.038 -3.428 1.00 93.06 195 ASP A O 1
ATOM 1539 N N . SER A 1 196 ? -7.934 0.574 -5.480 1.00 94.94 196 SER A N 1
ATOM 1540 C CA . SER A 1 196 ? -9.084 1.357 -5.021 1.00 94.94 196 SER A CA 1
ATOM 1541 C C . SER A 1 196 ? -10.308 1.066 -5.874 1.00 94.94 196 SER A C 1
ATOM 1543 O O . SER A 1 196 ? -10.190 0.686 -7.042 1.00 94.94 196 SER A O 1
ATOM 1545 N N . VAL A 1 197 ? -11.481 1.235 -5.272 1.00 96.31 197 VAL A N 1
ATOM 1546 C CA . VAL A 1 197 ? -12.774 1.078 -5.938 1.00 96.31 197 VAL A CA 1
ATOM 1547 C C . VAL A 1 197 ? -13.787 2.025 -5.319 1.00 96.31 197 VAL A C 1
ATOM 1549 O O . VAL A 1 197 ? -13.739 2.284 -4.118 1.00 96.31 197 VAL A O 1
ATOM 1552 N N . ARG A 1 198 ? -14.729 2.532 -6.118 1.00 96.31 198 ARG A N 1
ATOM 1553 C CA . ARG A 1 198 ? -15.897 3.228 -5.575 1.00 96.31 198 ARG A CA 1
ATOM 1554 C C . ARG A 1 198 ? -17.033 2.245 -5.352 1.00 96.31 198 ARG A C 1
ATOM 1556 O O . ARG A 1 198 ? -17.549 1.677 -6.308 1.00 96.31 198 ARG A O 1
ATOM 1563 N N . LEU A 1 199 ? -17.430 2.082 -4.096 1.00 96.31 199 LEU A N 1
ATOM 1564 C CA . LEU A 1 199 ? -18.569 1.269 -3.695 1.00 96.31 199 LEU A CA 1
ATOM 1565 C C . LEU A 1 199 ? -19.671 2.207 -3.215 1.00 96.31 199 LEU A C 1
ATOM 1567 O O . LEU A 1 199 ? -19.443 2.996 -2.308 1.00 96.31 199 LEU A O 1
ATOM 1571 N N . GLU A 1 200 ? -20.844 2.166 -3.849 1.00 94.81 200 GLU A N 1
ATOM 1572 C CA . GLU A 1 200 ? -21.999 2.994 -3.443 1.00 94.81 200 GLU A CA 1
ATOM 1573 C C . GLU A 1 200 ? -21.684 4.505 -3.381 1.00 94.81 200 GLU A C 1
ATOM 1575 O O . GLU A 1 200 ? -22.251 5.262 -2.602 1.00 94.81 200 GLU A O 1
ATOM 1580 N N . GLY A 1 201 ? -20.773 4.959 -4.248 1.00 94.56 201 GLY A N 1
ATOM 1581 C CA . GLY A 1 201 ? -20.369 6.362 -4.369 1.00 94.56 201 GLY A CA 1
ATOM 1582 C C . GLY A 1 201 ? -19.175 6.768 -3.503 1.00 94.56 201 GLY A C 1
ATOM 1583 O O . GLY A 1 201 ? -18.543 7.774 -3.828 1.00 94.56 201 GLY A O 1
ATOM 1584 N N . VAL A 1 202 ? -18.800 5.979 -2.493 1.00 95.56 202 VAL A N 1
ATOM 1585 C CA . VAL A 1 202 ? -17.643 6.265 -1.628 1.00 95.56 202 VAL A CA 1
ATOM 1586 C C . VAL A 1 202 ? -16.396 5.510 -2.075 1.00 95.56 202 VAL A C 1
ATOM 1588 O O . VAL A 1 202 ? -16.486 4.396 -2.595 1.00 95.56 202 VAL A O 1
ATOM 1591 N N . ALA A 1 203 ? -15.217 6.106 -1.894 1.00 96.81 203 ALA A N 1
ATOM 1592 C CA . ALA A 1 203 ? -13.961 5.463 -2.270 1.00 96.81 203 ALA A CA 1
ATOM 1593 C C . ALA A 1 203 ? -13.462 4.491 -1.189 1.00 96.81 203 ALA A C 1
ATOM 1595 O O . ALA A 1 203 ? -13.256 4.887 -0.048 1.00 96.81 203 ALA A O 1
ATOM 1596 N N . LEU A 1 204 ? -13.199 3.238 -1.552 1.00 98.19 204 LEU A N 1
ATOM 1597 C CA . LEU A 1 204 ? -12.543 2.243 -0.704 1.00 98.19 204 LEU A CA 1
ATOM 1598 C C . LEU A 1 204 ? -11.128 1.972 -1.212 1.00 98.19 204 LEU A C 1
ATOM 1600 O O . LEU A 1 204 ? -10.885 1.980 -2.422 1.00 98.19 204 LEU A O 1
ATOM 1604 N N . VAL A 1 205 ? -10.206 1.674 -0.295 1.00 98.12 205 VAL A N 1
ATOM 1605 C CA . VAL A 1 205 ? -8.836 1.258 -0.635 1.00 98.12 205 VAL A CA 1
ATOM 1606 C C . VAL A 1 205 ? -8.584 -0.138 -0.082 1.00 98.12 205 VAL A C 1
ATOM 1608 O O . VAL A 1 205 ? -8.739 -0.382 1.114 1.00 98.12 205 VAL A O 1
ATOM 1611 N N . VAL A 1 206 ? -8.180 -1.057 -0.955 1.00 97.56 206 VAL A N 1
ATOM 1612 C CA . VAL A 1 206 ? -7.829 -2.436 -0.614 1.00 97.56 206 VAL A CA 1
ATOM 1613 C C . VAL A 1 206 ? -6.314 -2.562 -0.650 1.00 97.56 206 VAL A C 1
ATOM 1615 O O . VAL A 1 206 ? -5.693 -2.341 -1.688 1.00 97.56 206 VAL A O 1
ATOM 1618 N N . VAL A 1 207 ? -5.714 -2.934 0.479 1.00 97.25 207 VAL A N 1
ATOM 1619 C CA . VAL A 1 207 ? -4.264 -3.116 0.588 1.00 97.25 207 VAL A CA 1
ATOM 1620 C C . VAL A 1 207 ? -3.970 -4.555 0.951 1.00 97.25 207 VAL A C 1
ATOM 1622 O O . VAL A 1 207 ? -4.120 -4.966 2.101 1.00 97.25 207 VAL A O 1
ATOM 1625 N N . GLU A 1 208 ? -3.544 -5.330 -0.037 1.00 95.62 208 GLU A N 1
ATOM 1626 C CA . GLU A 1 208 ? -3.048 -6.682 0.182 1.00 95.62 208 GLU A CA 1
ATOM 1627 C C . GLU A 1 208 ? -1.598 -6.614 0.647 1.00 95.62 208 GLU A C 1
ATOM 1629 O O . GLU A 1 208 ? -0.758 -5.981 0.005 1.00 95.62 208 GLU A O 1
ATOM 1634 N N . VAL A 1 209 ? -1.306 -7.286 1.755 1.00 95.75 209 VAL A N 1
ATOM 1635 C CA . VAL A 1 209 ? 0.016 -7.336 2.369 1.00 95.75 209 VAL A CA 1
ATOM 1636 C C . VAL A 1 209 ? 0.526 -8.766 2.279 1.00 95.75 209 VAL A C 1
ATOM 1638 O O . VAL A 1 209 ? -0.007 -9.662 2.932 1.00 95.75 209 VAL A O 1
ATOM 1641 N N . ALA A 1 210 ? 1.558 -8.994 1.473 1.00 93.19 210 ALA A N 1
ATOM 1642 C CA . ALA A 1 210 ? 2.238 -10.280 1.418 1.00 93.19 210 ALA A CA 1
ATOM 1643 C C . ALA A 1 210 ? 3.184 -10.452 2.619 1.00 93.19 210 ALA A C 1
ATOM 1645 O O . ALA A 1 210 ? 3.838 -9.498 3.054 1.00 93.19 210 ALA A O 1
ATOM 1646 N N . ALA A 1 211 ? 3.280 -11.685 3.123 1.00 91.44 211 ALA A N 1
ATOM 1647 C CA . ALA A 1 211 ? 4.282 -12.068 4.112 1.00 91.44 211 ALA A CA 1
ATOM 1648 C C . ALA A 1 211 ? 5.703 -11.829 3.579 1.00 91.44 211 ALA A C 1
ATOM 1650 O O . ALA A 1 211 ? 5.947 -11.896 2.369 1.00 91.44 211 ALA A O 1
ATOM 1651 N N . ARG A 1 212 ? 6.649 -11.581 4.487 1.00 88.94 212 ARG A N 1
ATOM 1652 C CA . ARG A 1 212 ? 8.075 -11.467 4.164 1.00 88.94 212 ARG A CA 1
ATOM 1653 C C . ARG A 1 212 ? 8.879 -12.564 4.845 1.00 88.94 212 ARG A C 1
ATOM 1655 O O . ARG A 1 212 ? 8.678 -12.851 6.017 1.00 88.94 212 ARG A O 1
ATOM 1662 N N . ASP A 1 213 ? 9.927 -13.012 4.162 1.00 84.25 213 ASP A N 1
ATOM 1663 C CA . ASP A 1 213 ? 10.962 -13.877 4.751 1.00 84.25 213 ASP A CA 1
ATOM 1664 C C . ASP A 1 213 ? 11.879 -13.133 5.748 1.00 84.25 213 ASP A C 1
ATOM 1666 O O . ASP A 1 213 ? 12.721 -13.734 6.412 1.00 84.25 213 ASP A O 1
ATOM 1670 N N . PHE A 1 214 ? 11.754 -11.804 5.834 1.00 85.88 214 PHE A N 1
ATOM 1671 C CA . PHE A 1 214 ? 12.547 -10.938 6.702 1.00 85.88 214 PHE A CA 1
ATOM 1672 C C . PHE A 1 214 ? 11.638 -10.082 7.576 1.00 85.88 214 PHE A C 1
ATOM 1674 O O . PHE A 1 214 ? 10.645 -9.538 7.092 1.00 85.88 214 PHE A O 1
ATOM 1681 N N . LEU A 1 215 ? 12.049 -9.877 8.828 1.00 90.12 215 LEU A N 1
ATOM 1682 C CA . LEU A 1 215 ? 11.335 -9.012 9.762 1.00 90.12 215 LEU A CA 1
ATOM 1683 C C . LEU A 1 215 ? 11.265 -7.563 9.254 1.00 90.12 215 LEU A C 1
ATOM 1685 O O . LEU A 1 215 ? 12.272 -6.936 8.913 1.00 90.12 215 LEU A O 1
ATOM 1689 N N . SER A 1 216 ? 10.054 -7.020 9.244 1.00 91.38 216 SER A N 1
ATOM 1690 C CA . SER A 1 216 ? 9.739 -5.624 8.965 1.00 91.38 216 SER A CA 1
ATOM 1691 C C . SER A 1 216 ? 9.743 -4.807 10.255 1.00 91.38 216 SER A C 1
ATOM 1693 O O . SER A 1 216 ? 8.889 -4.998 11.122 1.00 91.38 216 SER A O 1
ATOM 1695 N N . PHE A 1 217 ? 10.677 -3.856 10.342 1.00 90.75 217 PHE A N 1
ATOM 1696 C CA . PHE A 1 217 ? 10.830 -2.931 11.468 1.00 90.75 217 PHE A CA 1
ATOM 1697 C C . PHE A 1 217 ? 10.407 -1.502 11.109 1.00 90.75 217 PHE A C 1
ATOM 1699 O O . PHE A 1 217 ? 10.676 -1.014 10.003 1.00 90.75 217 PHE A O 1
ATOM 1706 N N . LEU A 1 218 ? 9.827 -0.801 12.085 1.00 92.94 218 LEU A N 1
ATOM 1707 C CA . LEU A 1 218 ? 9.499 0.621 11.996 1.00 92.94 218 LEU A CA 1
ATOM 1708 C C . LEU A 1 218 ? 10.645 1.522 12.516 1.00 92.94 218 LEU A C 1
ATOM 1710 O O . LEU A 1 218 ? 11.321 1.186 13.482 1.00 92.94 218 LEU A O 1
ATOM 1714 N N . LYS A 1 219 ? 10.847 2.694 11.893 1.00 88.56 219 LYS A N 1
ATOM 1715 C CA . LYS A 1 219 ? 11.932 3.671 12.130 1.00 88.56 219 LYS A CA 1
ATOM 1716 C C . LYS A 1 219 ? 11.891 4.353 13.495 1.00 88.56 219 LYS A C 1
ATOM 1718 O O . LYS A 1 219 ? 12.938 4.615 14.080 1.00 88.56 219 LYS A O 1
ATOM 1723 N N . LYS A 1 220 ? 10.701 4.760 13.939 1.00 63.72 220 LYS A N 1
ATOM 1724 C CA . LYS A 1 220 ? 10.506 5.630 15.109 1.00 63.72 220 LYS A CA 1
ATOM 1725 C C . LYS A 1 220 ? 9.169 5.334 15.773 1.00 63.72 220 LYS A C 1
ATOM 1727 O O . LYS A 1 220 ? 8.171 5.992 15.491 1.00 63.72 220 LYS A O 1
ATOM 1732 N N . VAL A 1 221 ? 9.164 4.343 16.653 1.00 64.69 221 VAL A N 1
ATOM 1733 C CA . VAL A 1 221 ? 8.062 4.100 17.586 1.00 64.69 221 VAL A CA 1
ATOM 1734 C C . VAL A 1 221 ? 8.670 4.102 18.982 1.00 64.69 221 VAL A C 1
ATOM 1736 O O . VAL A 1 221 ? 9.685 3.443 19.191 1.00 64.69 221 VAL A O 1
ATOM 1739 N N . GLU A 1 222 ? 8.116 4.887 19.909 1.00 62.47 222 GLU A N 1
ATOM 1740 C CA . GLU A 1 222 ? 8.518 4.802 21.318 1.00 62.47 222 GLU A CA 1
ATOM 1741 C C . GLU A 1 222 ? 8.279 3.371 21.820 1.00 62.47 222 GLU A C 1
ATOM 1743 O O . GLU A 1 222 ? 7.197 2.815 21.622 1.00 62.47 222 GLU A O 1
ATOM 1748 N N . GLY A 1 223 ? 9.305 2.770 22.425 1.00 66.38 223 GLY A N 1
ATOM 1749 C CA . GLY A 1 223 ? 9.321 1.352 22.774 1.00 66.38 223 GLY A CA 1
ATOM 1750 C C . GLY A 1 223 ? 9.843 0.505 21.617 1.00 66.38 223 GLY A C 1
ATOM 1751 O O . GLY A 1 223 ? 11.052 0.439 21.391 1.00 66.38 223 GLY A O 1
ATOM 1752 N N . THR A 1 224 ? 8.932 -0.136 20.886 1.00 68.81 224 THR A N 1
ATOM 1753 C CA . THR A 1 224 ? 9.257 -1.335 20.112 1.00 68.81 224 THR A CA 1
ATOM 1754 C C . THR A 1 224 ? 9.036 -1.176 18.604 1.00 68.81 224 THR A C 1
ATOM 1756 O O . THR A 1 224 ? 7.934 -0.819 18.177 1.00 68.81 224 THR A O 1
ATOM 1759 N N . PRO A 1 225 ? 10.048 -1.456 17.758 1.00 82.44 225 PRO A N 1
ATOM 1760 C CA . PRO A 1 225 ? 9.941 -1.283 16.307 1.00 82.44 225 PRO A CA 1
ATOM 1761 C C . PRO A 1 225 ? 9.322 -2.486 15.579 1.00 82.44 225 PRO A C 1
ATOM 1763 O O . PRO A 1 225 ? 9.069 -2.384 14.377 1.00 82.44 225 PRO A O 1
ATOM 1766 N N . LEU A 1 226 ? 9.121 -3.615 16.266 1.00 90.25 226 LEU A N 1
ATOM 1767 C CA . LEU A 1 226 ? 8.644 -4.873 15.693 1.00 90.25 226 LEU A CA 1
ATOM 1768 C C . LEU A 1 226 ? 7.217 -5.171 16.155 1.00 90.25 226 LEU A C 1
ATOM 1770 O O . LEU A 1 226 ? 6.903 -5.019 17.334 1.00 90.25 226 LEU A O 1
ATOM 1774 N N . PHE A 1 227 ? 6.374 -5.615 15.223 1.00 93.06 227 PHE A N 1
ATOM 1775 C CA . PHE A 1 227 ? 4.968 -5.921 15.476 1.00 93.06 227 PHE A CA 1
ATOM 1776 C C . PHE A 1 227 ? 4.606 -7.300 14.930 1.00 93.06 227 PHE A C 1
ATOM 1778 O O . PHE A 1 227 ? 5.105 -7.693 13.875 1.00 93.06 227 PHE A O 1
ATOM 1785 N N . LEU A 1 228 ? 3.722 -8.002 15.635 1.00 91.25 228 LEU A N 1
ATOM 1786 C CA . LEU A 1 228 ? 3.136 -9.279 15.231 1.00 91.25 228 LEU A CA 1
ATOM 1787 C C . LEU A 1 228 ? 1.616 -9.223 15.312 1.00 91.25 228 LEU A C 1
ATOM 1789 O O . LEU A 1 228 ? 1.051 -8.453 16.087 1.00 91.25 228 LEU A O 1
ATOM 1793 N N . ARG A 1 229 ? 0.951 -10.074 14.532 1.00 90.25 229 ARG A N 1
ATOM 1794 C CA . ARG A 1 229 ? -0.491 -10.284 14.655 1.00 90.25 229 ARG A CA 1
ATOM 1795 C C . ARG A 1 229 ? -0.808 -11.176 15.855 1.00 90.25 229 ARG A C 1
ATOM 1797 O O . ARG A 1 229 ? -0.314 -12.299 15.944 1.00 90.25 229 ARG A O 1
ATOM 1804 N N . SER A 1 230 ? -1.686 -10.694 16.732 1.00 86.75 230 SER A N 1
ATOM 1805 C CA . SER A 1 230 ? -2.333 -11.466 17.796 1.00 86.75 230 SER A CA 1
ATOM 1806 C C . SER A 1 230 ? -3.843 -11.271 17.692 1.00 86.75 230 SER A C 1
ATOM 1808 O O . SER A 1 230 ? -4.366 -10.192 17.975 1.00 86.75 230 SER A O 1
ATOM 1810 N N . GLY A 1 231 ? -4.549 -12.292 17.199 1.00 85.81 231 GLY A N 1
ATOM 1811 C CA . GLY A 1 231 ? -5.940 -12.127 16.772 1.00 85.81 231 GLY A CA 1
ATOM 1812 C C . GLY A 1 231 ? -6.058 -11.056 15.680 1.00 85.81 231 GLY A C 1
ATOM 1813 O O . GLY A 1 231 ? -5.311 -11.078 14.704 1.00 85.81 231 GLY A O 1
ATOM 1814 N N . THR A 1 232 ? -6.969 -10.103 15.853 1.00 83.31 232 THR A N 1
ATOM 1815 C CA . THR A 1 232 ? -7.193 -8.975 14.932 1.00 83.31 232 THR A CA 1
ATOM 1816 C C . THR A 1 232 ? -6.300 -7.765 15.219 1.00 83.31 232 THR A C 1
ATOM 1818 O O . THR A 1 232 ? -6.490 -6.726 14.608 1.00 83.31 232 THR A O 1
ATOM 1821 N N . HIS A 1 233 ? -5.318 -7.855 16.121 1.00 87.31 233 HIS A N 1
ATOM 1822 C CA . HIS A 1 233 ? -4.534 -6.686 16.530 1.00 87.31 233 HIS A CA 1
ATOM 1823 C C . HIS A 1 233 ? -3.037 -6.845 16.268 1.00 87.31 233 HIS A C 1
ATOM 1825 O O . HIS A 1 233 ? -2.460 -7.918 16.477 1.00 87.31 233 HIS A O 1
ATOM 1831 N N . ALA A 1 234 ? -2.386 -5.747 15.878 1.00 90.88 234 ALA A N 1
ATOM 1832 C CA . ALA A 1 234 ? -0.934 -5.628 15.908 1.00 90.88 234 ALA A CA 1
ATOM 1833 C C . ALA A 1 234 ? -0.425 -5.404 17.344 1.00 90.88 234 ALA A C 1
ATOM 1835 O O . ALA A 1 234 ? -0.703 -4.374 17.965 1.00 90.88 234 ALA A O 1
ATOM 1836 N N . ILE A 1 235 ? 0.375 -6.341 17.858 1.00 90.56 235 ILE A N 1
ATOM 1837 C CA . ILE A 1 235 ? 1.032 -6.240 19.168 1.00 90.56 235 ILE A CA 1
ATOM 1838 C C . ILE A 1 235 ? 2.534 -5.960 19.012 1.00 90.56 235 ILE A C 1
ATOM 1840 O O . ILE A 1 235 ? 3.160 -6.515 18.106 1.00 90.56 235 ILE A O 1
ATOM 1844 N N . PRO A 1 236 ? 3.129 -5.094 19.852 1.00 92.19 236 PRO A N 1
ATOM 1845 C CA . PRO A 1 236 ? 4.571 -4.871 19.849 1.00 92.19 236 PRO A CA 1
ATOM 1846 C C . PRO A 1 236 ? 5.313 -6.098 20.394 1.00 92.19 236 PRO A C 1
ATOM 1848 O O . PRO A 1 236 ? 4.841 -6.736 21.333 1.00 92.19 236 PRO A O 1
ATOM 1851 N N . ILE A 1 237 ? 6.480 -6.398 19.824 1.00 88.88 237 ILE A N 1
ATOM 1852 C CA . ILE A 1 237 ? 7.354 -7.502 20.245 1.00 88.88 237 ILE A CA 1
ATOM 1853 C C . ILE A 1 237 ? 8.721 -6.954 20.610 1.00 88.88 237 ILE A C 1
ATOM 1855 O O . ILE A 1 237 ? 9.432 -6.440 19.743 1.00 88.88 237 ILE A O 1
ATOM 1859 N N . GLU A 1 238 ? 9.092 -7.070 21.883 1.00 87.69 238 GLU A N 1
ATOM 1860 C CA . GLU A 1 238 ? 10.391 -6.604 22.364 1.00 87.69 238 GLU A CA 1
ATOM 1861 C C . GLU A 1 238 ? 11.537 -7.380 21.712 1.00 87.69 238 GLU A C 1
ATOM 1863 O O . GLU A 1 238 ? 11.432 -8.571 21.418 1.00 87.69 238 GLU A O 1
ATOM 1868 N N . ILE A 1 239 ? 12.663 -6.702 21.469 1.00 83.62 239 ILE A N 1
ATOM 1869 C CA . ILE A 1 239 ? 13.796 -7.297 20.739 1.00 83.62 239 ILE A CA 1
ATOM 1870 C C . ILE A 1 239 ? 14.333 -8.540 21.469 1.00 83.62 239 ILE A C 1
ATOM 1872 O O . ILE A 1 239 ? 14.716 -9.518 20.832 1.00 83.62 239 ILE A O 1
ATOM 1876 N N . ASN A 1 240 ? 14.317 -8.531 22.804 1.00 86.56 240 ASN A N 1
ATOM 1877 C CA . ASN A 1 240 ? 14.711 -9.670 23.638 1.00 86.56 240 ASN A CA 1
ATOM 1878 C C . ASN A 1 240 ? 13.701 -10.835 23.621 1.00 86.56 240 ASN A C 1
ATOM 1880 O O . ASN A 1 240 ? 13.992 -11.893 24.171 1.00 86.56 240 ASN A O 1
ATOM 1884 N N . GLU A 1 241 ? 12.528 -10.661 23.010 1.00 88.19 241 GLU A N 1
ATOM 1885 C CA . GLU A 1 241 ? 11.500 -11.691 22.856 1.00 88.19 241 GLU A CA 1
ATOM 1886 C C . GLU A 1 241 ? 11.431 -12.266 21.442 1.00 88.19 241 GLU A C 1
ATOM 1888 O O . GLU A 1 241 ? 10.668 -13.202 21.219 1.00 88.19 241 GLU A O 1
ATOM 1893 N N . ILE A 1 242 ? 12.230 -11.760 20.495 1.00 88.12 242 ILE A N 1
ATOM 1894 C CA . ILE A 1 242 ? 12.194 -12.189 19.088 1.00 88.12 242 ILE A CA 1
ATOM 1895 C C . ILE A 1 242 ? 12.302 -13.712 18.957 1.00 88.12 242 ILE A C 1
ATOM 1897 O O . ILE A 1 242 ? 11.529 -14.308 18.212 1.00 88.12 242 ILE A O 1
ATOM 1901 N N . GLU A 1 243 ? 13.192 -14.353 19.717 1.00 89.06 243 GLU A N 1
ATOM 1902 C CA . GLU A 1 243 ? 13.408 -15.808 19.659 1.00 89.06 243 GLU A CA 1
ATOM 1903 C C . GLU A 1 243 ? 12.224 -16.638 20.186 1.00 89.06 243 GLU A C 1
ATOM 1905 O O . GLU A 1 243 ? 12.149 -17.835 19.918 1.00 89.06 243 GLU A O 1
ATOM 1910 N N . LYS A 1 244 ? 11.261 -16.025 20.894 1.00 88.31 244 LYS A N 1
ATOM 1911 C CA . LYS A 1 244 ? 10.004 -16.695 21.271 1.00 88.31 244 LYS A CA 1
ATOM 1912 C C . LYS A 1 244 ? 9.082 -16.902 20.069 1.00 88.31 244 LYS A C 1
ATOM 1914 O O . LYS A 1 244 ? 8.255 -17.808 20.093 1.00 88.31 244 LYS A O 1
ATOM 1919 N N . TYR A 1 245 ? 9.205 -16.050 19.051 1.00 86.62 245 TYR A N 1
ATOM 1920 C CA . TYR A 1 245 ? 8.298 -16.010 17.905 1.00 86.62 245 TYR A CA 1
ATOM 1921 C C . TYR A 1 245 ? 8.978 -16.396 16.588 1.00 86.62 245 TYR A C 1
ATOM 1923 O O . TYR A 1 245 ? 8.321 -16.918 15.693 1.00 86.62 245 TYR A O 1
ATOM 1931 N N . PHE A 1 246 ? 10.287 -16.167 16.464 1.00 86.19 246 PHE A N 1
ATOM 1932 C CA . PHE A 1 246 ? 11.037 -16.363 15.229 1.00 86.19 246 PHE A CA 1
ATOM 1933 C C . PHE A 1 246 ? 12.312 -17.168 15.462 1.00 86.19 246 PHE A C 1
ATOM 1935 O O . PHE A 1 246 ? 13.029 -16.960 16.439 1.00 86.19 246 PHE A O 1
ATOM 1942 N N . GLN A 1 247 ? 12.654 -18.032 14.507 1.00 85.19 247 GLN A N 1
ATOM 1943 C CA . GLN A 1 247 ? 13.980 -18.643 14.464 1.00 85.19 247 GLN A CA 1
ATOM 1944 C C . GLN A 1 247 ? 14.987 -17.642 13.890 1.00 85.19 247 GLN A C 1
ATOM 1946 O O . GLN A 1 247 ? 14.864 -17.208 12.745 1.00 85.19 247 GLN A O 1
ATOM 1951 N N . VAL A 1 248 ? 15.999 -17.280 14.679 1.00 80.44 248 VAL A N 1
ATOM 1952 C CA . VAL A 1 248 ? 17.055 -16.350 14.263 1.00 80.44 248 VAL A CA 1
ATOM 1953 C C . VAL A 1 248 ? 18.286 -17.140 13.830 1.00 80.44 248 VAL A C 1
ATOM 1955 O O . VAL A 1 248 ? 18.871 -17.887 14.609 1.00 80.44 248 VAL A O 1
ATOM 1958 N N . THR A 1 249 ? 18.715 -16.968 12.579 1.00 80.19 249 THR A N 1
ATOM 1959 C CA . THR A 1 249 ? 19.941 -17.591 12.057 1.00 80.19 249 THR A CA 1
ATOM 1960 C C . THR A 1 249 ? 21.006 -16.537 11.780 1.00 80.19 249 THR A C 1
ATOM 1962 O O . THR A 1 249 ? 20.773 -15.557 11.069 1.00 80.19 249 THR A O 1
ATOM 1965 N N . ARG A 1 250 ? 22.219 -16.742 12.306 1.00 78.75 250 ARG A N 1
ATOM 1966 C CA . ARG A 1 250 ? 23.365 -15.871 12.019 1.00 78.75 250 ARG A CA 1
ATOM 1967 C C . ARG A 1 250 ? 23.794 -16.040 10.558 1.00 78.75 250 ARG A C 1
ATOM 1969 O O . ARG A 1 250 ? 24.192 -17.129 10.148 1.00 78.75 250 ARG A O 1
ATOM 1976 N N . ARG A 1 251 ? 23.790 -14.952 9.778 1.00 72.69 251 ARG A N 1
ATOM 1977 C CA . ARG A 1 251 ? 24.351 -14.960 8.413 1.00 72.69 251 ARG A CA 1
ATOM 1978 C C . ARG A 1 251 ? 25.826 -15.389 8.459 1.00 72.69 251 ARG A C 1
ATOM 1980 O O . ARG A 1 251 ? 26.619 -14.768 9.163 1.00 72.69 251 ARG A O 1
ATOM 1987 N N . GLY A 1 252 ? 26.173 -16.444 7.718 1.00 65.06 252 GLY A N 1
ATOM 1988 C CA . GLY A 1 252 ? 27.532 -17.002 7.639 1.00 65.06 252 GLY A CA 1
ATOM 1989 C C . GLY A 1 252 ? 27.785 -18.259 8.481 1.00 65.06 252 GLY A C 1
ATOM 1990 O O . GLY A 1 252 ? 28.853 -18.846 8.353 1.00 65.06 252 GLY A O 1
ATOM 1991 N N . ALA A 1 253 ? 26.820 -18.716 9.285 1.00 57.72 253 ALA A N 1
ATOM 1992 C CA . ALA A 1 253 ? 26.849 -20.063 9.857 1.00 57.72 253 ALA A CA 1
ATOM 1993 C C . ALA A 1 253 ? 26.402 -21.075 8.788 1.00 57.72 253 ALA A C 1
ATOM 1995 O O . ALA A 1 253 ? 25.280 -21.571 8.802 1.00 57.72 253 ALA A O 1
ATOM 1996 N N . VAL A 1 254 ? 27.255 -21.308 7.790 1.00 50.50 254 VAL A N 1
ATOM 1997 C CA . VAL A 1 254 ? 27.122 -22.486 6.931 1.00 50.50 254 VAL A CA 1
ATOM 1998 C C . VAL A 1 254 ? 27.547 -23.669 7.791 1.00 50.50 254 VAL A C 1
ATOM 2000 O O . VAL A 1 254 ? 28.689 -23.716 8.246 1.00 50.50 254 VAL A O 1
ATOM 2003 N N . ASN A 1 255 ? 26.614 -24.579 8.065 1.00 51.53 255 ASN A N 1
ATOM 2004 C CA . ASN A 1 255 ? 26.944 -25.873 8.648 1.00 51.53 255 ASN A CA 1
ATOM 2005 C C . ASN A 1 255 ? 27.914 -26.582 7.693 1.00 51.53 255 ASN A C 1
ATOM 2007 O O . ASN A 1 255 ? 27.574 -26.808 6.530 1.00 51.53 255 ASN A O 1
ATOM 2011 N N . HIS A 1 256 ? 29.116 -26.878 8.183 1.00 43.28 256 HIS A N 1
ATOM 2012 C CA . HIS A 1 256 ? 29.887 -28.006 7.673 1.00 43.28 256 HIS A CA 1
ATOM 2013 C C . HIS A 1 256 ? 29.218 -29.310 8.101 1.00 43.28 256 HIS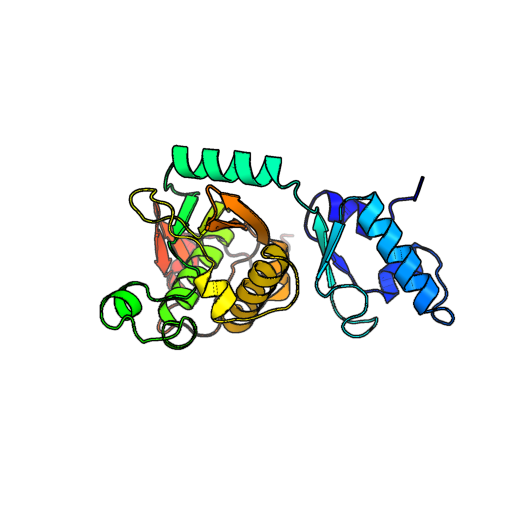 A C 1
ATOM 2015 O O . HIS A 1 256 ? 28.656 -29.333 9.221 1.00 43.28 256 HIS A O 1
#

Radius of gyration: 19.8 Å; chains: 1; bounding box: 52×52×54 Å

Sequence (256 aa):
MLAASQTIVVAITRPNVCTLTQLFAEYALEQKHLIAACAYIQRVLDYFDLDCDPPIGDGGLEDRRVLKRRSRQDEVETRARALIAAGESYKIEFKSTISINTQKKLHNPTLTARDCVDERLRLKVAKEIAALMNADGGTILFGVQDDRELYGCDEDFEAFPAGGSDSDKADQLLKQLVDRYFFEATAVFRHLKIDSVRLEGVALVVVEVAARDFLSFLKKVEGTPLFLRSGTHAIPIEINEIEKYFQVTRRGAVNH

Secondary structure (DSSP, 8-state):
-PPPPHHHHHHHHS-EEE-HHHHHHHTT--GGGHHHHHHHHHHHHHHTTEEEESPTTSS-SSS-EEEEEPPPHHHHHHHHHHHHHH-SBTTEEEES-SSB-HHHHHH-TTS-TGGGB-HHHHHHHHHHHHHHHTTT-EEEEESB-TTS-B--SHHHHHHS--SS-HHHHHHHHHHHHHHHHBTTHHHHHTTEEEEEEEETTEEEEEEEE---SS--BBSS-SS-SBEEEETTEEEE--GGGHHHHS----TT----

Foldseek 3Di:
DDDQFPQRVVQLVFKGKDFLVVVCVSVVHDCVPVVVSLVVVVVVCVVSQWQKVVHRPPDDRRDIIIIHHHDDQVRVQVVLVVLLVVAFKLAEAEELEQFFDVVVCVVPVVDALLNRGHVVSLVQVVLVLLQLQQDQWHKYKYQADNVRDGNAHVSVCRNQPDDDDPQVSQLVSVLVSLVQWWPCSVVSVRQWDWDWYQDPNGIMIMITGHHDPDRTFTDDDPAARHWHRDIRHTDGDHPVCCVVPDDDDDPPPDDD

pLDDT: mean 90.36, std 8.14, range [43.28, 98.38]